Protein AF-A0A972E9Y2-F1 (afdb_monomer_lite)

Radius of gyration: 27.68 Å; chains: 1; bounding box: 106×44×56 Å

Sequence (208 aa):
MRKWLLPVLLALCCSPRLAAQIDTTGRYAGLDSLLTQFYGALLREDVSVKNAEFDALIESCRDSLTRQHVALSVFDHYRFSRVMGEEAVAMHVFDEWIASGKVETRSEFELFEAERFALENRSTLLGMPAPRLTLRTPCGGRRSLPSADRASVLFFYSPGCAKCRLETYALPTVLAQAEFPLDFYAVNVDKDRKEFRAFRKALKTTNP

Foldseek 3Di:
DDDDDDDDDPPPPPDPPPPPPPPVCVVCPVVVVVVVVVCVVCVPPDLVVLLVVLVVVLVPDPDQVVSQVSLVSQLVPQLPDPDAQSNVSNLSSCVPCDVVPVHDHPDPVSNVVSVVSNVVCVQVHPPHDHDWDWDADLVGHIDIDDDPPFAEAEAEAELPDPVRLVVVLCVVVVVVPDPDDYHYHYHYPDPDSVSVVVSCVVSVDDDD

pLDDT: mean 84.34, std 16.59, range [35.88, 98.12]

Structure (mmCIF, N/CA/C/O backbone):
data_AF-A0A972E9Y2-F1
#
_entry.id   AF-A0A972E9Y2-F1
#
loop_
_atom_site.group_PDB
_atom_site.id
_atom_site.type_symbol
_atom_site.label_atom_id
_atom_site.label_alt_id
_atom_site.label_comp_id
_atom_site.label_asym_id
_atom_site.label_entity_id
_atom_site.label_seq_id
_atom_site.pdbx_PDB_ins_code
_atom_site.Cartn_x
_atom_site.Cartn_y
_atom_site.Cartn_z
_atom_site.occupancy
_atom_site.B_iso_or_equiv
_atom_site.auth_seq_id
_atom_site.auth_comp_id
_atom_site.auth_asym_id
_atom_site.auth_atom_id
_atom_site.pdbx_PDB_model_num
ATOM 1 N N . MET A 1 1 ? 78.556 27.255 -12.407 1.00 36.59 1 MET A N 1
ATOM 2 C CA . MET A 1 1 ? 78.058 28.640 -12.252 1.00 36.59 1 MET A CA 1
ATOM 3 C C . MET A 1 1 ? 76.633 28.721 -12.798 1.00 36.59 1 MET A C 1
ATOM 5 O O . MET A 1 1 ? 76.383 28.140 -13.840 1.00 36.59 1 MET A O 1
ATOM 9 N N . ARG A 1 2 ? 75.739 29.363 -12.021 1.00 40.88 2 ARG A N 1
ATOM 10 C CA . ARG A 1 2 ? 74.441 30.029 -12.335 1.00 40.88 2 ARG A CA 1
ATOM 11 C C . ARG A 1 2 ? 74.096 30.164 -13.840 1.00 40.88 2 ARG A C 1
ATOM 13 O O . ARG A 1 2 ? 74.992 30.503 -14.591 1.00 40.88 2 ARG A O 1
ATOM 20 N N . LYS A 1 3 ? 72.852 30.111 -14.341 1.00 43.69 3 LYS A N 1
ATOM 21 C CA . LYS A 1 3 ? 71.480 30.130 -13.783 1.00 43.69 3 LYS A CA 1
ATOM 22 C C . LYS A 1 3 ? 70.488 30.082 -14.978 1.00 43.69 3 LYS A C 1
ATOM 24 O O . LYS A 1 3 ? 70.794 30.716 -15.977 1.00 43.69 3 LYS A O 1
ATOM 29 N N . TRP A 1 4 ? 69.280 29.536 -14.743 1.00 46.25 4 TRP A N 1
ATOM 30 C CA . TRP A 1 4 ? 67.964 30.014 -15.255 1.00 46.25 4 TRP A CA 1
ATOM 31 C C . TRP A 1 4 ? 67.646 29.677 -16.735 1.00 46.25 4 TRP A C 1
ATOM 33 O O . TRP A 1 4 ? 68.523 29.767 -17.572 1.00 46.25 4 TRP A O 1
ATOM 43 N N . LEU A 1 5 ? 66.439 29.296 -17.176 1.00 42.50 5 LEU A N 1
ATOM 44 C CA . LEU A 1 5 ? 65.078 29.319 -16.625 1.00 42.50 5 LEU A CA 1
ATOM 45 C C . LEU A 1 5 ? 64.122 28.592 -17.617 1.00 42.50 5 LEU A C 1
ATOM 47 O O . LEU A 1 5 ? 64.437 28.521 -18.799 1.00 42.50 5 LEU A O 1
ATOM 51 N N . LEU A 1 6 ? 62.926 28.231 -17.127 1.00 40.88 6 LEU A N 1
ATOM 52 C CA . LEU A 1 6 ? 61.626 28.041 -17.820 1.00 40.88 6 LEU A CA 1
ATOM 53 C C . LEU A 1 6 ? 61.094 26.608 -18.081 1.00 40.88 6 LEU A C 1
ATOM 55 O O . LEU A 1 6 ? 61.470 25.959 -19.054 1.00 40.88 6 LEU A O 1
ATOM 59 N N . PRO A 1 7 ? 60.117 26.169 -17.255 1.00 49.91 7 PRO A N 1
ATOM 60 C CA . PRO A 1 7 ? 59.253 25.013 -17.473 1.00 49.91 7 PRO A CA 1
ATOM 61 C C . PRO A 1 7 ? 57.886 25.458 -18.032 1.00 49.91 7 PRO A C 1
ATOM 63 O O . PRO A 1 7 ? 57.139 26.133 -17.334 1.00 49.91 7 PRO A O 1
ATOM 66 N N . VAL A 1 8 ? 57.514 25.072 -19.255 1.00 43.25 8 VAL A N 1
ATOM 67 C CA . VAL A 1 8 ? 56.123 25.177 -19.750 1.00 43.25 8 VAL A CA 1
ATOM 68 C C . VAL A 1 8 ? 55.891 24.070 -20.776 1.00 43.25 8 VAL A C 1
ATOM 70 O O . VAL A 1 8 ? 56.142 24.268 -21.956 1.00 43.25 8 VAL A O 1
ATOM 73 N N . LEU A 1 9 ? 55.464 22.883 -20.340 1.00 39.53 9 LEU A N 1
ATOM 74 C CA . LEU A 1 9 ? 54.915 21.849 -21.238 1.00 39.53 9 LEU A CA 1
ATOM 75 C C . LEU A 1 9 ? 54.163 20.759 -20.456 1.00 39.53 9 LEU A C 1
ATOM 77 O O . LEU A 1 9 ? 54.273 19.570 -20.732 1.00 39.53 9 LEU A O 1
ATOM 81 N N . LEU A 1 10 ? 53.386 21.171 -19.451 1.00 43.22 10 LEU A N 1
ATOM 82 C CA . LEU A 1 10 ? 52.523 20.272 -18.682 1.00 43.22 10 LEU A CA 1
ATOM 83 C C . LEU A 1 10 ? 51.100 20.835 -18.623 1.00 43.22 10 LEU A C 1
ATOM 85 O O . LEU A 1 10 ? 50.589 21.192 -17.570 1.00 43.22 10 LEU A O 1
ATOM 89 N N . ALA A 1 11 ? 50.483 20.989 -19.793 1.00 44.03 11 ALA A N 1
ATOM 90 C CA . ALA A 1 11 ? 49.095 21.423 -19.909 1.00 44.03 11 ALA A CA 1
ATOM 91 C C . ALA A 1 11 ? 48.464 20.917 -21.214 1.00 44.03 11 ALA A C 1
ATOM 93 O O . ALA A 1 11 ? 47.954 21.709 -21.994 1.00 44.03 11 ALA A O 1
ATOM 94 N N . LEU A 1 12 ? 48.527 19.610 -21.499 1.00 44.50 12 LEU A N 1
ATOM 95 C CA . LEU A 1 12 ? 47.771 19.048 -22.631 1.00 44.50 12 LEU A CA 1
ATOM 96 C C . LEU A 1 12 ? 47.365 17.574 -22.464 1.00 44.50 12 LEU A C 1
ATOM 98 O O . LEU A 1 12 ? 47.283 16.832 -23.432 1.00 44.50 12 LEU A O 1
ATOM 102 N N . CYS A 1 13 ? 47.049 17.165 -21.234 1.00 36.25 13 CYS A N 1
ATOM 103 C CA . CYS A 1 13 ? 46.277 15.946 -20.964 1.00 36.25 13 CYS A CA 1
ATOM 104 C C . CYS A 1 13 ? 45.121 16.274 -20.008 1.00 36.25 13 CYS A C 1
ATOM 106 O O . CYS A 1 13 ? 44.929 15.624 -18.983 1.00 36.25 13 CYS A O 1
ATOM 108 N N . CYS A 1 14 ? 44.365 17.333 -20.315 1.00 35.88 14 CYS A N 1
ATOM 109 C CA . CYS A 1 14 ? 43.064 17.544 -19.695 1.00 35.88 14 CYS A CA 1
ATOM 110 C C . CYS A 1 14 ? 42.086 16.594 -20.394 1.00 35.88 14 CYS A C 1
ATOM 112 O O . CYS A 1 14 ? 41.622 16.846 -21.503 1.00 35.88 14 CYS A O 1
ATOM 114 N N . SER A 1 15 ? 41.883 15.440 -19.769 1.00 43.47 15 SER A N 1
ATOM 115 C CA . SER A 1 15 ? 40.902 14.426 -20.142 1.00 43.47 15 SER A CA 1
ATOM 116 C C . SER A 1 15 ? 39.549 15.063 -20.492 1.00 43.47 15 SER A C 1
ATOM 118 O O . SER A 1 15 ? 38.999 15.770 -19.644 1.00 43.47 15 SER A O 1
ATOM 120 N N . PRO A 1 16 ? 38.923 14.769 -21.646 1.00 44.59 16 PRO A N 1
ATOM 121 C CA . PRO A 1 16 ? 37.509 15.042 -21.818 1.00 44.59 16 PRO A CA 1
ATOM 122 C C . PRO A 1 16 ? 36.748 13.924 -21.092 1.00 44.59 16 PRO A C 1
ATOM 124 O O . PRO A 1 16 ? 36.270 12.972 -21.694 1.00 44.59 16 PRO A O 1
ATOM 127 N N . ARG A 1 17 ? 36.685 13.993 -19.760 1.00 44.97 17 ARG A N 1
ATOM 128 C CA . ARG A 1 17 ? 35.727 13.220 -18.946 1.00 44.97 17 ARG A CA 1
ATOM 129 C C . ARG A 1 17 ? 34.689 14.148 -18.317 1.00 44.97 17 ARG A C 1
ATOM 131 O O . ARG A 1 17 ? 34.304 13.991 -17.168 1.00 44.97 17 ARG A O 1
ATOM 138 N N . LEU A 1 18 ? 34.244 15.128 -19.096 1.00 42.69 18 LEU A N 1
ATOM 139 C CA . LEU A 1 18 ? 33.136 16.022 -18.769 1.00 42.69 18 LEU A CA 1
ATOM 140 C C . LEU A 1 18 ? 32.209 16.122 -19.985 1.00 42.69 18 LEU A C 1
ATOM 142 O O . LEU A 1 18 ? 32.063 17.162 -20.611 1.00 42.69 18 LEU A O 1
ATOM 146 N N . A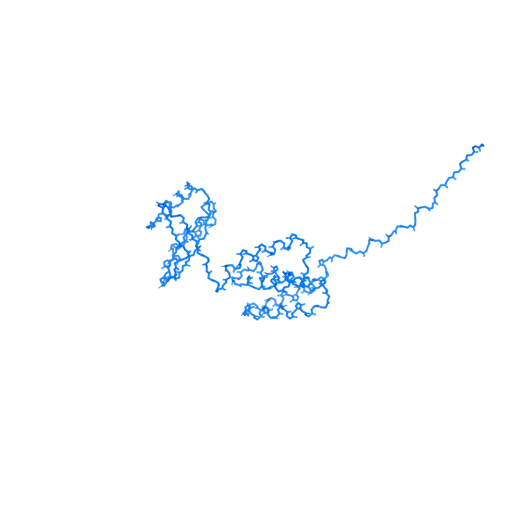LA A 1 19 ? 31.632 14.987 -20.369 1.00 46.97 19 ALA A N 1
ATOM 147 C CA . ALA A 1 19 ? 30.554 14.927 -21.350 1.00 46.97 19 ALA A CA 1
ATOM 148 C C . ALA A 1 19 ? 29.698 13.676 -21.104 1.00 46.97 19 ALA A C 1
ATOM 150 O O . ALA A 1 19 ? 29.660 12.780 -21.936 1.00 46.97 19 ALA A O 1
ATOM 151 N N . ALA A 1 20 ? 29.074 13.579 -19.925 1.00 45.56 20 ALA A N 1
ATOM 152 C CA . ALA A 1 20 ? 27.964 12.651 -19.670 1.00 45.56 20 ALA A CA 1
ATOM 153 C C . ALA A 1 20 ? 27.216 12.996 -18.365 1.00 45.56 20 ALA A C 1
ATOM 155 O O . ALA A 1 20 ? 26.952 12.133 -17.539 1.00 45.56 20 ALA A O 1
ATOM 156 N N . GLN A 1 21 ? 26.863 14.263 -18.159 1.00 44.25 21 GLN A N 1
ATOM 157 C CA . GLN A 1 21 ? 25.641 14.583 -17.416 1.00 44.25 21 GLN A CA 1
ATOM 158 C C . GLN A 1 21 ? 24.657 15.114 -18.451 1.00 44.25 21 GLN A C 1
ATOM 160 O O . GLN A 1 21 ? 24.417 16.310 -18.565 1.00 44.25 21 GLN A O 1
ATOM 165 N N . ILE A 1 22 ? 24.186 14.202 -19.304 1.00 47.50 22 ILE A N 1
ATOM 166 C CA . ILE A 1 22 ? 22.967 14.448 -20.067 1.00 47.50 22 ILE A CA 1
ATOM 167 C C . ILE A 1 22 ? 21.867 14.504 -19.016 1.00 47.50 22 ILE A C 1
ATOM 169 O O . ILE A 1 22 ? 21.714 13.552 -18.251 1.00 47.50 22 ILE A O 1
ATOM 173 N N . ASP A 1 23 ? 21.175 15.635 -18.966 1.00 45.31 23 ASP A N 1
ATOM 174 C CA . ASP A 1 23 ? 20.005 15.897 -18.136 1.00 45.31 23 ASP A CA 1
ATOM 175 C C . ASP A 1 23 ? 19.064 14.676 -18.186 1.00 45.31 23 ASP A C 1
ATOM 177 O O . ASP A 1 23 ? 18.412 14.400 -19.198 1.00 45.31 23 ASP A O 1
ATOM 181 N N . THR A 1 24 ? 19.075 13.851 -17.135 1.00 54.78 24 THR A N 1
ATOM 182 C CA . THR A 1 24 ? 18.358 12.563 -17.100 1.00 54.78 24 THR A CA 1
ATOM 183 C C . THR A 1 24 ? 16.845 12.756 -17.176 1.00 54.78 24 THR A C 1
ATOM 185 O O . THR A 1 24 ? 16.135 11.872 -17.650 1.00 54.78 24 THR A O 1
ATOM 188 N N . THR A 1 25 ? 16.375 13.940 -16.787 1.00 57.25 25 THR A N 1
ATOM 189 C CA . THR A 1 25 ? 14.994 14.429 -16.882 1.00 57.25 25 THR A CA 1
ATOM 190 C C . THR A 1 25 ? 14.492 14.520 -18.323 1.00 57.25 25 THR A C 1
ATOM 192 O O . THR A 1 25 ? 13.329 14.229 -18.585 1.00 57.25 25 THR A O 1
ATOM 195 N N . GLY A 1 26 ? 15.354 14.863 -19.285 1.00 67.50 26 GLY A N 1
ATOM 196 C CA . GLY A 1 26 ? 14.973 14.946 -20.698 1.00 67.50 26 GLY A CA 1
ATOM 197 C C . GLY A 1 26 ? 14.960 13.594 -21.412 1.00 67.50 26 GLY A C 1
ATOM 198 O O . GLY A 1 26 ? 14.234 13.421 -22.390 1.00 67.50 26 GLY A O 1
ATOM 199 N N . ARG A 1 27 ? 15.746 12.620 -20.928 1.00 81.62 27 ARG A N 1
ATOM 200 C CA . ARG A 1 27 ? 15.946 11.327 -21.605 1.00 81.62 27 ARG A CA 1
ATOM 201 C C . ARG A 1 27 ? 14.659 10.507 -21.706 1.00 81.62 27 ARG A C 1
ATOM 203 O O . ARG A 1 27 ? 14.447 9.859 -22.728 1.00 81.62 27 ARG A O 1
ATOM 210 N N . TYR A 1 28 ? 13.832 10.528 -20.664 1.00 88.50 28 TYR A N 1
ATOM 211 C CA . TYR A 1 28 ? 12.649 9.671 -20.565 1.00 88.50 28 TYR A CA 1
ATOM 212 C C . TYR A 1 28 ? 11.318 10.414 -20.710 1.00 88.50 28 TYR A C 1
ATOM 214 O O . TYR A 1 28 ? 10.285 9.764 -20.753 1.00 88.50 28 TYR A O 1
ATOM 222 N N . ALA A 1 29 ? 11.309 11.735 -20.921 1.00 88.69 29 ALA A N 1
ATOM 223 C CA . ALA A 1 29 ? 10.074 12.529 -20.956 1.00 88.69 29 ALA A CA 1
ATOM 224 C C . ALA A 1 29 ? 9.004 12.005 -21.942 1.00 88.69 29 ALA A C 1
ATOM 226 O O . ALA A 1 29 ? 7.812 11.987 -21.633 1.00 88.69 29 ALA A O 1
ATOM 227 N N . GLY A 1 30 ? 9.417 11.550 -23.132 1.00 90.00 30 GLY A N 1
ATOM 228 C CA . GLY A 1 30 ? 8.495 10.940 -24.099 1.00 90.00 30 GLY A CA 1
ATOM 229 C C . GLY A 1 30 ? 7.937 9.594 -23.624 1.00 90.00 30 GLY A C 1
ATOM 230 O O . GLY A 1 30 ? 6.754 9.317 -23.805 1.00 90.00 30 GLY A O 1
ATOM 231 N N . LEU A 1 31 ? 8.773 8.785 -22.971 1.00 91.75 31 LEU A N 1
ATOM 232 C CA . LEU A 1 31 ? 8.382 7.508 -22.380 1.00 91.75 31 LEU A CA 1
ATOM 233 C C . LEU A 1 31 ? 7.441 7.713 -21.186 1.00 91.75 31 LEU A C 1
ATOM 235 O O . LEU A 1 31 ? 6.408 7.059 -21.121 1.00 91.75 31 LEU A O 1
ATOM 239 N N . ASP A 1 32 ? 7.732 8.675 -20.311 1.00 93.56 32 ASP A N 1
ATOM 240 C CA . ASP A 1 32 ? 6.883 9.048 -19.174 1.00 93.56 32 ASP A CA 1
ATOM 241 C C . ASP A 1 32 ? 5.487 9.498 -19.625 1.00 93.56 32 ASP A C 1
ATOM 243 O O . ASP A 1 32 ? 4.470 9.154 -19.014 1.00 93.56 32 ASP A O 1
ATOM 247 N N . SER A 1 33 ? 5.414 10.230 -20.742 1.00 93.69 33 SER A N 1
ATOM 248 C CA . SER A 1 33 ? 4.138 10.620 -21.346 1.00 93.69 33 SER A CA 1
ATOM 249 C C . SER A 1 33 ? 3.337 9.408 -21.831 1.00 93.69 33 SER A C 1
ATOM 251 O O . SER A 1 33 ? 2.127 9.340 -21.601 1.00 93.69 33 SER A O 1
ATOM 253 N N . LEU A 1 34 ? 4.000 8.432 -22.460 1.00 93.62 34 LEU A N 1
ATOM 254 C CA . LEU A 1 34 ? 3.360 7.191 -22.902 1.00 93.62 34 LEU A CA 1
ATOM 255 C C . LEU A 1 34 ? 2.916 6.328 -21.716 1.00 93.62 34 LEU A C 1
ATOM 257 O O . LEU A 1 34 ? 1.788 5.841 -21.723 1.00 93.62 34 LEU A O 1
ATOM 261 N N . LEU A 1 35 ? 3.742 6.205 -20.673 1.00 95.44 35 LEU A N 1
ATOM 262 C CA . LEU A 1 35 ? 3.379 5.510 -19.435 1.00 95.44 35 LEU A CA 1
ATOM 263 C C . LEU A 1 35 ? 2.142 6.135 -18.792 1.00 95.44 35 LEU A C 1
ATOM 265 O O . LEU A 1 35 ? 1.225 5.422 -18.405 1.00 95.44 35 LEU A O 1
ATOM 269 N N . THR A 1 36 ? 2.060 7.466 -18.763 1.00 94.94 36 THR A N 1
ATOM 270 C CA . THR A 1 36 ? 0.887 8.175 -18.231 1.00 94.94 36 THR A CA 1
ATOM 271 C C . THR A 1 36 ? -0.394 7.825 -18.991 1.00 94.94 36 THR A C 1
ATOM 273 O O . THR A 1 36 ? -1.439 7.594 -18.381 1.00 94.94 36 THR A O 1
ATOM 276 N N . GLN A 1 37 ? -0.326 7.755 -20.323 1.00 94.75 37 GLN A N 1
ATOM 277 C CA . GLN A 1 37 ? -1.464 7.324 -21.141 1.00 94.75 37 GLN A CA 1
ATOM 278 C C . GLN A 1 37 ? -1.821 5.860 -20.871 1.00 94.75 37 GLN A C 1
ATOM 280 O O . GLN A 1 37 ? -3.001 5.525 -20.777 1.00 94.75 37 GLN A O 1
ATOM 285 N N . PHE A 1 38 ? -0.811 5.009 -20.694 1.00 95.38 38 PHE A N 1
ATOM 286 C CA . PHE A 1 38 ? -0.988 3.592 -20.408 1.00 95.38 38 PHE A CA 1
ATOM 287 C C . PHE A 1 38 ? -1.660 3.354 -19.047 1.00 95.38 38 PHE A C 1
ATOM 289 O O . PHE A 1 38 ? -2.640 2.615 -18.977 1.00 95.38 38 PHE A O 1
ATOM 296 N N . TYR A 1 39 ? -1.245 4.070 -17.993 1.00 94.88 39 TYR A N 1
ATOM 297 C CA . TYR A 1 39 ? -1.930 4.065 -16.693 1.00 94.88 39 TYR A CA 1
ATOM 298 C C . TYR A 1 39 ? -3.406 4.458 -16.828 1.00 94.88 39 TYR A C 1
ATOM 300 O O . TYR A 1 39 ? -4.284 3.816 -16.255 1.00 94.88 39 TYR A O 1
ATOM 308 N N . GLY A 1 40 ? -3.693 5.494 -17.623 1.00 93.38 40 GLY A N 1
ATOM 309 C CA . GLY A 1 40 ? -5.061 5.941 -17.882 1.00 93.38 40 GLY A CA 1
ATOM 310 C C . GLY A 1 40 ? -5.911 4.899 -18.615 1.00 93.38 40 GLY A C 1
ATOM 311 O O . GLY A 1 40 ? -7.081 4.724 -18.276 1.00 93.38 40 GLY A O 1
ATOM 312 N N . ALA A 1 41 ? -5.328 4.192 -19.587 1.00 94.88 41 ALA A N 1
ATOM 313 C CA . ALA A 1 41 ? -6.006 3.131 -20.328 1.00 94.88 41 ALA A CA 1
ATOM 314 C C . ALA A 1 41 ? -6.346 1.934 -19.428 1.00 94.88 41 ALA A C 1
ATOM 316 O O . ALA A 1 41 ? -7.456 1.413 -19.497 1.00 94.88 41 ALA A O 1
ATOM 317 N N . LEU A 1 42 ? -5.426 1.554 -18.540 1.00 95.06 42 LEU A N 1
ATOM 318 C CA . LEU A 1 42 ? -5.592 0.413 -17.642 1.00 95.06 42 LEU A CA 1
ATOM 319 C C . LEU A 1 42 ? -6.395 0.727 -16.375 1.00 95.06 42 LEU A C 1
ATOM 321 O O . LEU A 1 42 ? -6.639 -0.175 -15.583 1.00 95.06 42 LEU A O 1
ATOM 325 N N . LEU A 1 43 ? -6.834 1.970 -16.152 1.00 91.56 43 LEU A N 1
ATOM 326 C CA . LEU A 1 43 ? -7.441 2.393 -14.882 1.00 91.56 43 LEU A CA 1
ATOM 327 C C . LEU A 1 43 ? -8.584 1.472 -14.412 1.00 91.56 43 LEU A C 1
ATOM 329 O O . LEU A 1 43 ? -8.678 1.166 -13.224 1.00 91.56 43 LEU A O 1
ATOM 333 N N . ARG A 1 44 ? -9.437 1.022 -15.341 1.00 92.06 44 ARG A N 1
ATOM 334 C CA . ARG A 1 44 ? -10.616 0.181 -15.057 1.00 92.06 44 ARG A CA 1
ATOM 335 C C . ARG A 1 44 ? -10.351 -1.321 -15.108 1.00 92.06 44 ARG A C 1
ATOM 337 O O . ARG A 1 44 ? -11.266 -2.084 -14.818 1.00 92.06 44 ARG A O 1
ATOM 344 N N . GLU A 1 45 ? -9.150 -1.720 -15.495 1.00 95.12 45 GLU A N 1
ATOM 345 C CA . GLU A 1 45 ? -8.784 -3.125 -15.604 1.00 95.12 45 GLU A CA 1
ATOM 346 C C . GLU A 1 45 ? -8.467 -3.722 -14.231 1.00 95.12 45 GLU A C 1
ATOM 348 O O . GLU A 1 45 ? -8.057 -3.024 -13.291 1.00 95.12 45 GLU A O 1
ATOM 353 N N . ASP A 1 46 ? -8.633 -5.037 -14.134 1.00 93.94 46 ASP A N 1
ATOM 354 C CA . ASP A 1 46 ? -8.290 -5.796 -12.938 1.00 93.94 46 ASP A CA 1
ATOM 355 C C . ASP A 1 46 ? -6.774 -5.813 -12.696 1.00 93.94 46 ASP A C 1
ATOM 357 O O . ASP A 1 46 ? -5.958 -5.703 -13.614 1.00 93.94 46 ASP A O 1
ATOM 361 N N . VAL A 1 47 ? -6.380 -6.014 -11.434 1.00 94.38 47 VAL A N 1
ATOM 362 C CA . VAL A 1 47 ? -4.965 -6.080 -11.020 1.00 94.38 47 VAL A CA 1
ATOM 363 C C . VAL A 1 47 ? -4.192 -7.151 -11.796 1.00 94.38 47 VAL A C 1
ATOM 365 O O . VAL A 1 47 ? -3.048 -6.924 -12.171 1.00 94.38 47 VAL A O 1
ATOM 368 N N . SER A 1 48 ? -4.804 -8.301 -12.086 1.00 94.81 48 SER A N 1
ATOM 369 C CA . SER A 1 48 ? -4.155 -9.374 -12.853 1.00 94.81 48 SER A CA 1
ATOM 370 C C . SER A 1 48 ? -3.832 -8.960 -14.291 1.00 94.81 48 SER A C 1
ATOM 372 O O . SER A 1 48 ? -2.758 -9.290 -14.789 1.00 94.81 48 SER A O 1
ATOM 374 N N . VAL A 1 49 ? -4.736 -8.217 -14.938 1.00 97.19 49 VAL A N 1
ATOM 375 C CA . VAL A 1 49 ? -4.536 -7.679 -16.290 1.00 97.19 49 VAL A CA 1
ATOM 376 C C . VAL A 1 49 ? -3.443 -6.619 -16.260 1.00 97.19 49 VAL A C 1
ATOM 378 O O . VAL A 1 49 ? -2.502 -6.700 -17.042 1.00 97.19 49 VAL A O 1
ATOM 381 N N . LYS A 1 50 ? -3.502 -5.689 -15.296 1.00 96.88 50 LYS A N 1
ATOM 382 C CA . LYS A 1 50 ? -2.447 -4.687 -15.073 1.00 96.88 50 LYS A CA 1
ATOM 383 C C . LYS A 1 50 ? -1.076 -5.352 -14.938 1.00 96.88 50 LYS A C 1
ATOM 385 O O . LYS A 1 50 ? -0.155 -4.975 -15.653 1.00 96.88 50 LYS A O 1
ATOM 390 N N . ASN A 1 51 ? -0.953 -6.364 -14.079 1.00 97.56 51 ASN A N 1
ATOM 391 C CA . ASN A 1 51 ? 0.304 -7.084 -13.869 1.00 97.56 51 ASN A CA 1
ATOM 392 C C . ASN A 1 51 ? 0.832 -7.699 -15.172 1.00 97.56 51 ASN A C 1
ATOM 394 O O . ASN A 1 51 ? 1.985 -7.466 -15.519 1.00 97.56 51 ASN A O 1
ATOM 398 N N . ALA A 1 52 ? -0.011 -8.408 -15.930 1.00 97.94 52 ALA A N 1
ATOM 399 C CA . ALA A 1 52 ? 0.397 -9.027 -17.193 1.00 97.94 52 ALA A CA 1
ATOM 400 C C . ALA A 1 52 ? 0.852 -7.997 -18.245 1.00 97.94 52 ALA A C 1
ATOM 402 O O . ALA A 1 52 ? 1.858 -8.205 -18.924 1.00 97.94 52 ALA A O 1
ATOM 403 N N . GLU A 1 53 ? 0.139 -6.876 -18.359 1.00 98.00 53 GLU A N 1
ATOM 404 C CA . GLU A 1 53 ? 0.469 -5.794 -19.291 1.00 98.00 53 GLU A CA 1
ATOM 405 C C . GLU A 1 53 ? 1.778 -5.085 -18.911 1.00 98.00 53 GLU A C 1
ATOM 407 O O . GLU A 1 53 ? 2.621 -4.825 -19.774 1.00 98.00 53 GLU A O 1
ATOM 412 N N . PHE A 1 54 ? 2.004 -4.812 -17.619 1.00 97.81 54 PHE A N 1
ATOM 413 C CA . PHE A 1 54 ? 3.269 -4.229 -17.163 1.00 97.81 54 PHE A CA 1
ATOM 414 C C . PHE A 1 54 ? 4.434 -5.205 -17.269 1.00 97.81 54 PHE A C 1
ATOM 416 O O . PHE A 1 54 ? 5.521 -4.783 -17.659 1.00 97.81 54 PHE A O 1
ATOM 423 N N . ASP A 1 55 ? 4.223 -6.492 -17.005 1.00 98.12 55 ASP A N 1
ATOM 424 C CA . ASP A 1 55 ? 5.257 -7.505 -17.203 1.00 98.12 55 ASP A CA 1
ATOM 425 C C . ASP A 1 55 ? 5.669 -7.572 -18.676 1.00 98.12 55 ASP A C 1
ATOM 427 O O . ASP A 1 55 ? 6.859 -7.515 -18.991 1.00 98.12 55 ASP A O 1
ATOM 431 N N . ALA A 1 56 ? 4.697 -7.602 -19.594 1.00 97.19 56 ALA A N 1
ATOM 432 C CA . ALA A 1 56 ? 4.961 -7.573 -21.029 1.00 97.19 56 ALA A CA 1
ATOM 433 C C . ALA A 1 56 ? 5.705 -6.293 -21.451 1.00 97.19 56 ALA A C 1
ATOM 435 O O . ALA A 1 56 ? 6.651 -6.352 -22.244 1.00 97.19 56 ALA A O 1
ATOM 436 N N . LEU A 1 57 ? 5.322 -5.138 -20.898 1.00 96.25 57 LEU A N 1
ATOM 437 C CA . LEU A 1 57 ? 5.977 -3.861 -21.170 1.00 96.25 57 LEU A CA 1
ATOM 438 C C . LEU A 1 57 ? 7.433 -3.845 -20.676 1.00 96.25 57 LEU A C 1
ATOM 440 O O . LEU A 1 57 ? 8.333 -3.474 -21.437 1.00 96.25 57 LEU A O 1
ATOM 444 N N . ILE A 1 58 ? 7.682 -4.260 -19.433 1.00 96.50 58 ILE A N 1
ATOM 445 C CA . ILE A 1 58 ? 9.022 -4.280 -18.831 1.00 96.50 58 ILE A CA 1
ATOM 446 C C . ILE A 1 58 ? 9.913 -5.299 -19.560 1.00 96.50 58 ILE A C 1
ATOM 448 O O . ILE A 1 58 ? 11.057 -4.983 -19.900 1.00 96.50 58 ILE A O 1
ATOM 452 N N . GLU A 1 59 ? 9.385 -6.479 -19.896 1.00 96.44 59 GLU A N 1
ATOM 453 C CA . GLU A 1 59 ? 10.105 -7.510 -20.656 1.00 96.44 59 GLU A CA 1
ATOM 454 C C . GLU A 1 59 ? 10.472 -7.021 -22.069 1.00 96.44 59 GLU A C 1
ATOM 456 O O . GLU A 1 59 ? 11.576 -7.271 -22.558 1.00 96.44 59 GLU A O 1
ATOM 461 N N . SER A 1 60 ? 9.593 -6.244 -22.716 1.00 95.31 60 SER A N 1
ATOM 462 C CA . SER A 1 60 ? 9.850 -5.695 -24.057 1.00 95.31 60 SER A CA 1
ATOM 463 C C . SER A 1 60 ? 11.012 -4.688 -24.106 1.00 95.31 60 SER A C 1
ATOM 465 O O . SER A 1 60 ? 11.580 -4.431 -25.178 1.00 95.31 60 SER A O 1
ATOM 467 N N . CYS A 1 61 ? 11.409 -4.128 -22.957 1.00 94.38 61 CYS A N 1
ATOM 468 C CA . CYS A 1 61 ? 12.514 -3.182 -22.864 1.00 94.38 61 CYS A CA 1
ATOM 469 C C . CYS A 1 61 ? 13.856 -3.894 -23.093 1.00 94.38 61 CYS A C 1
ATOM 471 O O . CYS A 1 61 ? 14.306 -4.694 -22.271 1.00 94.38 61 CYS A O 1
ATOM 473 N N . ARG A 1 62 ? 14.531 -3.572 -24.205 1.00 90.44 62 ARG A N 1
ATOM 474 C CA . ARG A 1 62 ? 15.836 -4.163 -24.569 1.00 90.44 62 ARG A CA 1
ATOM 475 C C . ARG A 1 62 ? 17.008 -3.596 -23.770 1.00 90.44 62 ARG A C 1
ATOM 477 O O . ARG A 1 62 ? 17.966 -4.309 -23.497 1.00 90.44 62 ARG A O 1
ATOM 484 N N . ASP A 1 63 ? 16.948 -2.306 -23.456 1.00 92.56 63 ASP A N 1
ATOM 485 C CA . ASP A 1 63 ? 17.993 -1.589 -22.728 1.00 92.56 63 ASP A CA 1
ATOM 486 C C . ASP A 1 63 ? 17.761 -1.690 -21.216 1.00 92.56 63 ASP A C 1
ATOM 488 O O . ASP A 1 63 ? 16.659 -1.414 -20.740 1.00 92.56 63 ASP A O 1
ATOM 492 N N . SER A 1 64 ? 18.808 -2.050 -20.467 1.00 91.50 64 SER A N 1
ATOM 493 C CA . SER A 1 64 ? 18.723 -2.264 -19.015 1.00 91.50 64 SER A CA 1
ATOM 494 C C . SER A 1 64 ? 18.306 -0.993 -18.268 1.00 91.50 64 SER A C 1
ATOM 496 O O . SER A 1 64 ? 17.446 -1.046 -17.393 1.00 91.50 64 SER A O 1
ATOM 498 N N . LEU A 1 65 ? 18.830 0.175 -18.664 1.00 93.00 65 LEU A N 1
ATOM 499 C CA . LEU A 1 65 ? 18.482 1.448 -18.021 1.00 93.00 65 LEU A CA 1
ATOM 500 C C . LEU A 1 65 ? 17.034 1.857 -18.300 1.00 93.00 65 LEU A C 1
ATOM 502 O O . LEU A 1 65 ? 16.363 2.393 -17.422 1.00 93.00 65 LEU A O 1
ATOM 506 N N . THR A 1 66 ? 16.542 1.587 -19.509 1.00 93.69 66 THR A N 1
ATOM 507 C CA . THR A 1 66 ? 15.140 1.826 -19.870 1.00 93.69 66 THR A CA 1
ATOM 508 C C . THR A 1 66 ? 14.215 0.880 -19.107 1.00 93.69 66 THR A C 1
ATOM 510 O O . THR A 1 66 ? 13.222 1.334 -18.548 1.00 93.69 66 THR A O 1
ATOM 513 N N . ARG A 1 67 ? 14.568 -0.409 -19.003 1.00 95.94 67 ARG A N 1
ATOM 514 C CA . ARG A 1 67 ? 13.820 -1.389 -18.203 1.00 95.94 67 ARG A CA 1
ATOM 515 C C . ARG A 1 67 ? 13.766 -0.989 -16.730 1.00 95.94 67 ARG A C 1
ATOM 517 O O . ARG A 1 67 ? 12.686 -0.973 -16.150 1.00 95.94 67 ARG A O 1
ATOM 524 N N . GLN A 1 68 ? 14.914 -0.619 -16.159 1.00 95.69 68 GLN A N 1
ATOM 525 C CA . GLN A 1 68 ? 15.013 -0.096 -14.797 1.00 95.69 68 GLN A CA 1
ATOM 526 C C . GLN A 1 68 ? 14.107 1.119 -14.616 1.00 95.69 68 GLN A C 1
ATOM 528 O O . GLN A 1 68 ? 13.332 1.178 -13.668 1.00 95.69 68 GLN A O 1
ATOM 533 N N . HIS A 1 69 ? 14.181 2.085 -15.530 1.00 95.38 69 HIS A N 1
ATOM 534 C CA . HIS A 1 69 ? 13.360 3.281 -15.450 1.00 95.38 69 HIS A CA 1
ATOM 535 C C . HIS A 1 69 ? 11.860 2.951 -15.495 1.00 95.38 69 HIS A C 1
ATOM 537 O O . HIS A 1 69 ? 11.136 3.411 -14.622 1.00 95.38 69 HIS A O 1
ATOM 543 N N . VAL A 1 70 ? 11.404 2.118 -16.440 1.00 96.62 70 VAL A N 1
ATOM 544 C CA . VAL A 1 70 ? 9.988 1.726 -16.553 1.00 96.62 70 VAL A CA 1
ATOM 545 C C . VAL A 1 70 ? 9.514 0.989 -15.304 1.00 96.62 70 VAL A C 1
ATOM 547 O O . VAL A 1 70 ? 8.508 1.384 -14.725 1.00 96.62 70 VAL A O 1
ATOM 550 N N . ALA A 1 71 ? 10.236 -0.041 -14.856 1.00 97.19 71 ALA A N 1
ATOM 551 C CA . ALA A 1 71 ? 9.833 -0.836 -13.698 1.00 97.19 71 ALA A CA 1
ATOM 552 C C . ALA A 1 71 ? 9.721 0.018 -12.424 1.00 97.19 71 ALA A C 1
ATOM 554 O O . ALA A 1 71 ? 8.722 -0.067 -11.712 1.00 97.19 71 ALA A O 1
ATOM 555 N N . LEU A 1 72 ? 10.699 0.896 -12.172 1.00 96.06 72 LEU A N 1
ATOM 556 C CA . LEU A 1 72 ? 10.664 1.801 -11.020 1.00 96.06 72 LEU A CA 1
ATOM 557 C C . LEU A 1 72 ? 9.552 2.853 -11.150 1.00 96.06 72 LEU A C 1
ATOM 559 O O . LEU A 1 72 ? 8.855 3.120 -10.177 1.00 96.06 72 LEU A O 1
ATOM 563 N N . SER A 1 73 ? 9.316 3.396 -12.349 1.00 96.12 73 SER A N 1
ATOM 564 C CA . SER A 1 73 ? 8.220 4.344 -12.589 1.00 96.12 73 SER A CA 1
ATOM 565 C C . SER A 1 73 ? 6.838 3.712 -12.372 1.00 96.12 73 SER A C 1
ATOM 567 O O . SER A 1 73 ? 5.950 4.366 -11.825 1.00 96.12 73 SER A O 1
ATOM 569 N N . VAL A 1 74 ? 6.645 2.447 -12.766 1.00 97.12 74 VAL A N 1
ATOM 570 C CA . VAL A 1 74 ? 5.400 1.697 -12.515 1.00 97.12 74 VAL A CA 1
ATOM 571 C C . VAL A 1 74 ? 5.239 1.417 -11.021 1.00 97.12 74 VAL A C 1
ATOM 573 O O . VAL A 1 74 ? 4.167 1.661 -10.464 1.00 97.12 74 VAL A O 1
ATOM 576 N N . PHE A 1 75 ? 6.305 0.957 -10.358 1.00 97.00 75 PHE A N 1
ATOM 577 C CA . PHE A 1 75 ? 6.313 0.728 -8.914 1.00 97.00 75 PHE A CA 1
ATOM 578 C C . PHE A 1 75 ? 5.908 1.990 -8.139 1.00 97.00 75 PHE A C 1
ATOM 580 O O . PHE A 1 75 ? 4.975 1.945 -7.336 1.00 97.00 75 PHE A O 1
ATOM 587 N N . ASP A 1 76 ? 6.550 3.126 -8.423 1.00 95.56 76 ASP A N 1
ATOM 588 C CA . ASP A 1 76 ? 6.273 4.398 -7.751 1.00 95.56 76 ASP A CA 1
ATOM 589 C C . ASP A 1 76 ? 4.853 4.901 -8.027 1.00 95.56 76 ASP A C 1
ATOM 591 O O . ASP A 1 76 ? 4.173 5.367 -7.109 1.00 95.56 76 ASP A O 1
ATOM 595 N N . HIS A 1 77 ? 4.370 4.775 -9.268 1.00 95.69 77 HIS A N 1
ATOM 596 C CA . HIS A 1 77 ? 3.013 5.182 -9.625 1.00 95.69 77 HIS A CA 1
ATOM 597 C C . HIS A 1 77 ? 1.966 4.484 -8.749 1.00 95.69 77 HIS A C 1
ATOM 599 O O . HIS A 1 77 ? 1.126 5.145 -8.133 1.00 95.69 77 HIS A O 1
ATOM 605 N N . TYR A 1 78 ? 2.045 3.155 -8.650 1.00 95.81 78 TYR A N 1
ATOM 606 C CA . TYR A 1 78 ? 1.068 2.365 -7.906 1.00 95.81 78 TYR A CA 1
ATOM 607 C C . TYR A 1 78 ? 1.281 2.402 -6.394 1.00 95.81 78 TYR A C 1
ATOM 609 O O . TYR A 1 78 ? 0.307 2.371 -5.642 1.00 95.81 78 TYR A O 1
ATOM 617 N N . ARG A 1 79 ? 2.524 2.576 -5.930 1.00 93.81 79 ARG A N 1
ATOM 618 C CA . ARG A 1 79 ? 2.834 2.820 -4.514 1.00 93.81 79 ARG A CA 1
ATOM 619 C C . ARG A 1 79 ? 2.134 4.069 -3.975 1.00 93.81 79 ARG A C 1
ATOM 621 O O . ARG A 1 79 ? 1.759 4.103 -2.803 1.00 93.81 79 ARG A O 1
ATOM 628 N N . PHE A 1 80 ? 1.971 5.093 -4.810 1.00 92.50 80 PHE A N 1
ATOM 629 C CA . PHE A 1 80 ? 1.302 6.345 -4.453 1.00 92.50 80 PHE A CA 1
ATOM 630 C C . PHE A 1 80 ? -0.105 6.479 -5.054 1.00 92.50 80 PHE A C 1
ATOM 632 O O . PHE A 1 80 ? -0.657 7.587 -5.071 1.00 92.50 80 PHE A O 1
ATOM 639 N N . SER A 1 81 ? -0.703 5.377 -5.528 1.00 91.44 81 SER A N 1
ATOM 640 C CA . SER A 1 81 ? -2.064 5.417 -6.062 1.00 91.44 81 SER A CA 1
ATOM 641 C C . SER A 1 81 ? -3.062 5.855 -4.989 1.00 91.44 81 SER A C 1
ATOM 643 O O . SER A 1 81 ? -2.940 5.561 -3.799 1.00 91.44 81 SER A O 1
ATOM 645 N N . ARG A 1 82 ? -4.080 6.600 -5.426 1.00 88.31 82 ARG A N 1
ATOM 646 C CA . ARG A 1 82 ? -5.214 7.004 -4.581 1.00 88.31 82 ARG A CA 1
ATOM 647 C C . ARG A 1 82 ? -6.342 5.977 -4.589 1.00 88.31 82 ARG A C 1
ATOM 649 O O . ARG A 1 82 ? -7.315 6.154 -3.856 1.00 88.31 82 ARG A O 1
ATOM 656 N N . VAL A 1 83 ? -6.246 4.960 -5.439 1.00 89.12 83 VAL A N 1
ATOM 657 C CA . VAL A 1 83 ? -7.244 3.902 -5.570 1.00 89.12 83 VAL A CA 1
ATOM 658 C C . VAL A 1 83 ? -6.811 2.726 -4.702 1.00 89.12 83 VAL A C 1
ATOM 660 O O . VAL A 1 83 ? -5.714 2.200 -4.853 1.00 89.12 83 VAL A O 1
ATOM 663 N N . MET A 1 84 ? -7.681 2.325 -3.776 1.00 86.62 84 MET A N 1
ATOM 664 C CA . MET A 1 84 ? -7.430 1.192 -2.885 1.00 86.62 84 MET A CA 1
ATOM 665 C C . MET A 1 84 ? -7.371 -0.120 -3.674 1.00 86.62 84 MET A C 1
ATOM 667 O O . MET A 1 84 ? -8.238 -0.376 -4.509 1.00 86.62 84 MET A O 1
ATOM 671 N N . GLY A 1 85 ? -6.388 -0.962 -3.363 1.00 90.00 85 GLY A N 1
ATOM 672 C CA . GLY A 1 85 ? -6.146 -2.250 -4.006 1.00 90.00 85 GLY A CA 1
ATOM 673 C C . GLY A 1 85 ? -5.112 -2.194 -5.126 1.00 90.00 85 GLY A C 1
ATOM 674 O O . GLY A 1 85 ? -4.559 -3.232 -5.489 1.00 90.00 85 GLY A O 1
ATOM 675 N N . GLU A 1 86 ? -4.807 -1.013 -5.665 1.00 92.56 86 GLU A N 1
ATOM 676 C CA . GLU A 1 86 ? -3.808 -0.884 -6.726 1.00 92.56 86 GLU A CA 1
ATOM 677 C C . GLU A 1 86 ? -2.368 -1.018 -6.220 1.00 92.56 86 GLU A C 1
ATOM 679 O O . GLU A 1 86 ? -1.470 -1.322 -7.004 1.00 92.56 86 GLU A O 1
ATOM 684 N N . GLU A 1 87 ? -2.141 -0.902 -4.908 1.00 94.12 87 GLU A N 1
ATOM 685 C CA . GLU A 1 87 ? -0.859 -1.223 -4.279 1.00 94.12 87 GLU A CA 1
ATOM 686 C C . GLU A 1 87 ? -0.407 -2.669 -4.562 1.00 94.12 87 GLU A C 1
ATOM 688 O O . GLU A 1 87 ? 0.790 -2.963 -4.528 1.00 94.12 87 GLU A O 1
ATOM 693 N N . ALA A 1 88 ? -1.342 -3.564 -4.908 1.00 95.25 88 ALA A N 1
ATOM 694 C CA . ALA A 1 88 ? -1.040 -4.925 -5.337 1.00 95.25 88 ALA A CA 1
ATOM 695 C C . ALA A 1 88 ? -0.195 -4.966 -6.623 1.00 95.25 88 ALA A C 1
ATOM 697 O O . ALA A 1 88 ? 0.641 -5.858 -6.763 1.00 95.25 88 ALA A O 1
ATOM 698 N N . VAL A 1 89 ? -0.356 -3.993 -7.530 1.00 96.44 89 VAL A N 1
ATOM 699 C CA . VAL A 1 89 ? 0.472 -3.884 -8.745 1.00 96.44 89 VAL A CA 1
ATOM 700 C C . VAL A 1 89 ? 1.901 -3.493 -8.375 1.00 96.44 89 VAL A C 1
ATOM 702 O O . VAL A 1 89 ? 2.853 -4.118 -8.834 1.00 96.44 89 VAL A O 1
ATOM 705 N N . ALA A 1 90 ? 2.072 -2.515 -7.479 1.00 96.44 90 ALA A N 1
ATOM 706 C CA . ALA A 1 90 ? 3.396 -2.150 -6.970 1.00 96.44 90 ALA A CA 1
ATOM 707 C C . ALA A 1 90 ? 4.073 -3.336 -6.265 1.00 96.44 90 ALA A C 1
ATOM 709 O O . ALA A 1 90 ? 5.259 -3.584 -6.468 1.00 96.44 90 ALA A O 1
ATOM 710 N N . MET A 1 91 ? 3.321 -4.105 -5.474 1.00 95.69 91 MET A N 1
ATOM 711 C CA . MET A 1 91 ? 3.848 -5.316 -4.848 1.00 95.69 91 MET A CA 1
ATOM 712 C C . MET A 1 91 ? 4.280 -6.378 -5.862 1.00 95.69 91 MET A C 1
ATOM 714 O O . MET A 1 91 ? 5.342 -6.969 -5.687 1.00 95.69 91 MET A O 1
ATOM 718 N N . HIS A 1 92 ? 3.488 -6.605 -6.912 1.00 96.81 92 HIS A N 1
ATOM 719 C CA . HIS A 1 92 ? 3.845 -7.533 -7.986 1.00 96.81 92 HIS A CA 1
ATOM 720 C C . HIS A 1 92 ? 5.144 -7.113 -8.672 1.00 96.81 92 HIS A C 1
ATOM 722 O O . HIS A 1 92 ? 6.058 -7.920 -8.801 1.00 96.81 92 HIS A O 1
ATOM 728 N N . VAL A 1 93 ? 5.271 -5.829 -9.026 1.00 97.50 93 VAL A N 1
ATOM 729 C CA . VAL A 1 93 ? 6.495 -5.302 -9.643 1.00 97.50 93 VAL A CA 1
ATOM 730 C C . VAL A 1 93 ? 7.701 -5.463 -8.718 1.00 97.50 93 VAL A C 1
ATOM 732 O O . VAL A 1 93 ? 8.779 -5.853 -9.169 1.00 97.50 93 VAL A O 1
ATOM 735 N N . PHE A 1 94 ? 7.528 -5.206 -7.420 1.00 97.25 94 PHE A N 1
ATOM 736 C CA . PHE A 1 94 ? 8.591 -5.427 -6.448 1.00 97.25 94 PHE A CA 1
ATOM 737 C C . PHE A 1 94 ? 9.029 -6.894 -6.402 1.00 97.25 94 PHE A C 1
ATOM 739 O O . PHE A 1 94 ? 10.217 -7.161 -6.555 1.00 97.25 94 PHE A O 1
ATOM 746 N N . ASP A 1 95 ? 8.098 -7.834 -6.230 1.00 96.75 95 ASP A N 1
ATOM 747 C CA . ASP A 1 95 ? 8.418 -9.259 -6.088 1.00 96.75 95 ASP A CA 1
ATOM 748 C C . ASP A 1 95 ? 9.030 -9.842 -7.372 1.00 96.75 95 ASP A C 1
ATOM 750 O O . ASP A 1 95 ? 10.056 -10.526 -7.322 1.00 96.75 95 ASP A O 1
ATOM 754 N N . GLU A 1 96 ? 8.436 -9.537 -8.526 1.00 97.88 96 GLU A N 1
ATOM 755 C CA . GLU A 1 96 ? 8.798 -10.158 -9.799 1.00 97.88 96 GLU A CA 1
ATOM 756 C C . GLU A 1 96 ? 10.039 -9.534 -10.440 1.00 97.88 96 GLU A C 1
ATOM 758 O O . GLU A 1 96 ? 10.820 -10.251 -11.072 1.00 97.88 96 GLU A O 1
ATOM 763 N N . TRP A 1 97 ? 10.263 -8.226 -10.273 1.00 97.56 97 TRP A N 1
ATOM 764 C CA . TRP A 1 97 ? 11.325 -7.508 -10.987 1.00 97.56 97 TRP A CA 1
ATOM 765 C C . TRP A 1 97 ? 12.455 -7.017 -10.089 1.00 97.56 97 TRP A C 1
ATOM 767 O O . TRP A 1 97 ? 13.618 -7.132 -10.472 1.00 97.56 97 TRP A O 1
ATOM 777 N N . ILE A 1 98 ? 12.137 -6.478 -8.911 1.00 96.50 98 ILE A N 1
ATOM 778 C CA . ILE A 1 98 ? 13.133 -5.844 -8.035 1.00 96.50 98 ILE A CA 1
ATOM 779 C C . ILE A 1 98 ? 13.770 -6.890 -7.113 1.00 96.50 98 ILE A C 1
ATOM 781 O O . ILE A 1 98 ? 14.980 -7.103 -7.150 1.00 96.50 98 ILE A O 1
ATOM 785 N N . ALA A 1 99 ? 12.961 -7.595 -6.319 1.00 95.94 99 ALA A N 1
ATOM 786 C CA . ALA A 1 99 ? 13.419 -8.589 -5.350 1.00 95.94 99 ALA A CA 1
ATOM 787 C C . ALA A 1 99 ? 14.055 -9.820 -6.018 1.00 95.94 99 ALA A C 1
ATOM 789 O O . ALA A 1 99 ? 14.972 -10.425 -5.463 1.00 95.94 99 ALA A O 1
ATOM 790 N N . SER A 1 100 ? 13.602 -10.171 -7.225 1.00 95.62 100 SER A N 1
ATOM 791 C CA . SER A 1 100 ? 14.187 -11.239 -8.045 1.00 95.62 100 SER A CA 1
ATOM 792 C C . SER A 1 100 ? 15.548 -10.874 -8.657 1.00 95.62 100 SER A C 1
ATOM 794 O O . SER A 1 100 ? 16.240 -11.751 -9.175 1.00 95.62 100 SER A O 1
ATOM 796 N N . GLY A 1 101 ? 15.934 -9.592 -8.628 1.00 94.06 101 GLY A N 1
ATOM 797 C CA . GLY A 1 101 ? 17.166 -9.084 -9.230 1.00 94.06 101 GLY A CA 1
ATOM 798 C C . GLY A 1 101 ? 17.113 -8.898 -10.751 1.00 94.06 101 GLY A C 1
ATOM 799 O O . GLY A 1 101 ? 18.152 -8.656 -11.362 1.00 94.06 101 GLY A O 1
ATOM 800 N N . LYS A 1 102 ? 15.936 -8.992 -11.392 1.00 95.38 102 LYS A N 1
ATOM 801 C CA . LYS A 1 102 ? 15.784 -8.709 -12.837 1.00 95.38 102 LYS A CA 1
ATOM 802 C C . LYS A 1 102 ? 15.976 -7.227 -13.175 1.00 95.38 102 LYS A C 1
ATOM 804 O O . LYS A 1 102 ? 16.318 -6.894 -14.312 1.00 95.38 102 LYS A O 1
ATOM 809 N N . VAL A 1 103 ? 15.731 -6.352 -12.203 1.00 96.31 103 VAL A N 1
ATOM 810 C CA . VAL A 1 103 ? 15.922 -4.905 -12.268 1.00 96.31 103 VAL A CA 1
ATOM 811 C C . VAL A 1 103 ? 16.686 -4.452 -11.028 1.00 96.31 103 VAL A C 1
ATOM 813 O O . VAL A 1 103 ? 16.239 -4.655 -9.903 1.00 96.31 103 VAL A O 1
ATOM 816 N N . GLU A 1 104 ? 17.823 -3.791 -11.236 1.00 93.38 104 GLU A N 1
ATOM 817 C CA . GLU A 1 104 ? 18.542 -3.105 -10.160 1.00 93.38 104 GLU A CA 1
ATOM 818 C C . GLU A 1 104 ? 17.825 -1.796 -9.802 1.00 93.38 104 GLU A C 1
ATOM 820 O O . GLU A 1 104 ? 17.301 -1.115 -10.683 1.00 93.38 104 GLU A O 1
ATOM 825 N N . THR A 1 105 ? 17.814 -1.400 -8.530 1.00 92.12 105 THR A N 1
ATOM 826 C CA . THR A 1 105 ? 17.358 -0.060 -8.121 1.00 92.12 105 THR A CA 1
ATOM 827 C C . THR A 1 105 ? 18.441 0.989 -8.391 1.00 92.12 105 THR A C 1
ATOM 829 O O . THR A 1 105 ? 19.592 0.660 -8.681 1.00 92.12 105 THR A O 1
ATOM 832 N N . ARG A 1 106 ? 18.111 2.283 -8.293 1.00 90.38 106 ARG A N 1
ATOM 833 C CA . ARG A 1 106 ? 19.101 3.361 -8.486 1.00 90.38 106 ARG A CA 1
ATOM 834 C C . ARG A 1 106 ? 20.012 3.519 -7.272 1.00 90.38 106 ARG A C 1
ATOM 836 O O . ARG A 1 106 ? 21.092 4.095 -7.379 1.00 90.38 106 ARG A O 1
ATOM 843 N N . SER A 1 107 ? 19.559 3.057 -6.107 1.00 93.69 107 SER A N 1
ATOM 844 C CA . SER A 1 107 ? 20.316 3.081 -4.857 1.00 93.69 107 SER A CA 1
ATOM 845 C C . SER A 1 107 ? 19.845 2.000 -3.884 1.00 93.69 107 SER A C 1
ATOM 847 O O . SER A 1 107 ? 18.706 1.531 -3.954 1.00 93.69 107 SER A O 1
ATOM 849 N N . GLU A 1 108 ? 20.699 1.663 -2.918 1.00 93.31 108 GLU A N 1
ATOM 850 C CA . GLU A 1 108 ? 20.338 0.782 -1.799 1.00 93.31 108 GLU A CA 1
ATOM 851 C C . GLU A 1 108 ? 19.200 1.361 -0.945 1.00 93.31 108 GLU A C 1
ATOM 853 O O . GLU A 1 108 ? 18.378 0.617 -0.417 1.00 93.31 108 GLU A O 1
ATOM 858 N N . PHE A 1 109 ? 19.111 2.691 -0.838 1.00 93.81 109 PHE A N 1
ATOM 859 C CA . PHE A 1 109 ? 18.035 3.351 -0.099 1.00 93.81 109 PHE A CA 1
ATOM 860 C C . PHE A 1 109 ? 16.667 3.123 -0.757 1.00 93.81 109 PHE A C 1
ATOM 862 O O . PHE A 1 109 ? 15.703 2.798 -0.073 1.00 93.81 109 PHE A O 1
ATOM 869 N N . GLU A 1 110 ? 16.591 3.229 -2.084 1.00 92.56 110 GLU A N 1
ATOM 870 C CA . GLU A 1 110 ? 15.363 2.965 -2.845 1.00 92.56 110 GLU A CA 1
ATOM 871 C C . GLU A 1 110 ? 14.925 1.498 -2.716 1.00 92.56 110 GLU A C 1
ATOM 873 O O . GLU A 1 110 ? 13.741 1.223 -2.525 1.00 92.56 110 GLU A O 1
ATOM 878 N N . LEU A 1 111 ? 15.883 0.560 -2.724 1.00 95.12 111 LEU A N 1
ATOM 879 C CA . LEU A 1 111 ? 15.605 -0.857 -2.471 1.00 95.12 111 LEU A CA 1
ATOM 880 C C . LEU A 1 111 ? 15.028 -1.072 -1.069 1.00 95.12 111 LEU A C 1
ATOM 882 O O . LEU A 1 111 ? 14.002 -1.732 -0.923 1.00 95.12 111 LEU A O 1
ATOM 886 N N . PHE A 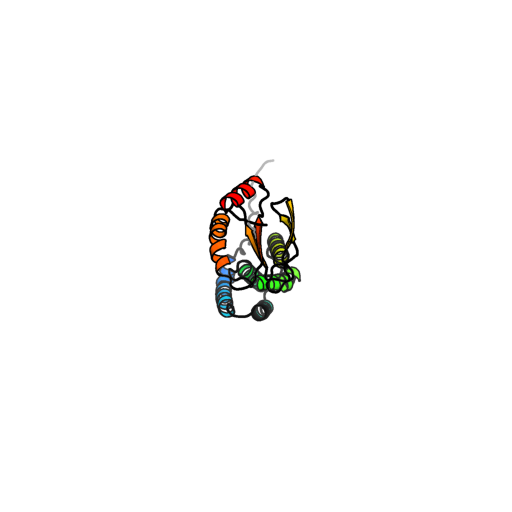1 112 ? 15.648 -0.472 -0.051 1.00 95.44 112 PHE A N 1
ATOM 887 C CA . PHE A 1 112 ? 15.165 -0.539 1.326 1.00 95.44 112 PHE A CA 1
ATOM 888 C C . PHE A 1 112 ? 13.745 0.030 1.469 1.00 95.44 112 PHE A C 1
ATOM 890 O O . PHE A 1 112 ? 12.895 -0.557 2.139 1.00 95.44 112 PHE A O 1
ATOM 897 N N . GLU A 1 113 ? 13.452 1.167 0.831 1.00 94.62 113 GLU A N 1
ATOM 898 C CA . GLU A 1 113 ? 12.109 1.742 0.862 1.00 94.62 113 GLU A CA 1
ATOM 899 C C . GLU A 1 113 ? 11.073 0.860 0.161 1.00 94.62 113 GLU A C 1
ATOM 901 O O . GLU A 1 113 ? 9.941 0.763 0.646 1.00 94.62 113 GLU A O 1
ATOM 906 N N . ALA A 1 114 ? 11.443 0.237 -0.959 1.00 94.88 114 ALA A N 1
ATOM 907 C CA . ALA A 1 114 ? 10.576 -0.674 -1.692 1.00 94.88 114 ALA A CA 1
ATOM 908 C C . ALA A 1 114 ? 10.289 -1.953 -0.889 1.00 94.88 114 ALA A C 1
ATOM 910 O O . ALA A 1 114 ? 9.130 -2.351 -0.761 1.00 94.88 114 ALA A O 1
ATOM 911 N N . GLU A 1 115 ? 11.314 -2.531 -0.259 1.00 95.56 115 GLU A N 1
ATOM 912 C CA . GLU A 1 115 ? 11.180 -3.699 0.614 1.00 95.56 115 GLU A CA 1
ATOM 913 C C . GLU A 1 115 ? 10.286 -3.400 1.820 1.00 95.56 115 GLU A C 1
ATOM 915 O O . GLU A 1 115 ? 9.348 -4.150 2.109 1.00 95.56 115 GLU A O 1
ATOM 920 N N . ARG A 1 116 ? 10.522 -2.268 2.494 1.00 95.06 116 ARG A N 1
ATOM 921 C CA . ARG A 1 116 ? 9.694 -1.823 3.619 1.00 95.06 116 ARG A CA 1
ATOM 922 C C . ARG A 1 116 ? 8.235 -1.667 3.196 1.00 95.06 116 ARG A C 1
ATOM 924 O O . ARG A 1 116 ? 7.345 -2.155 3.890 1.00 95.06 116 ARG A O 1
ATOM 931 N N . PHE A 1 117 ? 7.990 -1.013 2.059 1.00 94.25 117 PHE A N 1
ATOM 932 C CA . PHE A 1 117 ? 6.644 -0.848 1.519 1.00 94.25 117 PHE A CA 1
ATOM 933 C C . PHE A 1 117 ? 5.972 -2.202 1.258 1.00 94.25 117 PHE A C 1
ATOM 935 O O . PHE A 1 117 ? 4.844 -2.413 1.706 1.00 94.25 117 PHE A O 1
ATOM 942 N N . ALA A 1 118 ? 6.656 -3.136 0.595 1.00 92.88 118 ALA A N 1
ATOM 943 C CA . ALA A 1 118 ? 6.107 -4.458 0.316 1.00 92.88 118 ALA A CA 1
ATOM 944 C C . ALA A 1 118 ? 5.782 -5.219 1.612 1.00 92.88 118 ALA A C 1
ATOM 946 O O . ALA A 1 118 ? 4.681 -5.745 1.765 1.00 92.88 118 ALA A O 1
ATOM 947 N N . LEU A 1 119 ? 6.702 -5.239 2.582 1.00 90.81 119 LEU A N 1
ATOM 948 C CA . LEU A 1 119 ? 6.506 -5.945 3.850 1.00 90.81 119 LEU A CA 1
ATOM 949 C C . LEU A 1 119 ? 5.308 -5.405 4.644 1.00 90.81 119 LEU A C 1
ATOM 951 O O . LEU A 1 119 ? 4.530 -6.189 5.190 1.00 90.81 119 LEU A O 1
ATOM 955 N N . GLU A 1 120 ? 5.146 -4.083 4.690 1.00 88.88 120 GLU A N 1
ATOM 956 C CA . GLU A 1 120 ? 4.044 -3.433 5.403 1.00 88.88 120 GLU A CA 1
ATOM 957 C C . GLU A 1 120 ? 2.682 -3.704 4.744 1.00 88.88 120 GLU A C 1
ATOM 959 O O . GLU A 1 120 ? 1.697 -3.915 5.454 1.00 88.88 120 GLU A O 1
ATOM 964 N N . ASN A 1 121 ? 2.623 -3.760 3.407 1.00 91.31 121 ASN A N 1
ATOM 965 C CA . ASN A 1 121 ? 1.360 -3.865 2.668 1.00 91.31 121 ASN A CA 1
ATOM 966 C C . ASN A 1 121 ? 0.921 -5.304 2.356 1.00 91.31 121 ASN A C 1
ATOM 968 O O . ASN A 1 121 ? -0.265 -5.539 2.126 1.00 91.31 121 ASN A O 1
ATOM 972 N N . ARG A 1 122 ? 1.823 -6.298 2.423 1.00 89.19 122 ARG A N 1
ATOM 973 C CA . ARG A 1 122 ? 1.506 -7.718 2.143 1.00 89.19 122 ARG A CA 1
ATOM 974 C C . ARG A 1 122 ? 0.270 -8.225 2.881 1.00 89.19 122 ARG A C 1
ATOM 976 O O . ARG A 1 122 ? -0.523 -8.976 2.323 1.00 89.19 122 ARG A O 1
ATOM 983 N N . SER A 1 123 ? 0.121 -7.832 4.145 1.00 86.00 123 SER A N 1
ATOM 984 C CA . SER A 1 123 ? -0.971 -8.298 5.008 1.00 86.00 123 SER A CA 1
ATOM 985 C C . SER A 1 123 ? -2.256 -7.470 4.911 1.00 86.00 123 SER A C 1
ATOM 987 O O . SER A 1 123 ? -3.265 -7.846 5.506 1.00 86.00 123 SER A O 1
ATOM 989 N N . THR A 1 124 ? -2.223 -6.350 4.186 1.00 86.94 124 THR A N 1
ATOM 990 C CA . THR A 1 124 ? -3.341 -5.403 4.061 1.00 86.94 124 THR A CA 1
ATOM 991 C C . THR A 1 124 ? -3.919 -5.348 2.650 1.00 86.94 124 THR A C 1
ATOM 993 O O . THR A 1 124 ? -4.875 -4.607 2.434 1.00 86.94 124 THR A O 1
ATOM 996 N N . LEU A 1 125 ? -3.377 -6.130 1.709 1.00 90.62 125 LEU A N 1
ATOM 997 C CA . LEU A 1 125 ? -3.933 -6.254 0.365 1.00 90.62 125 LEU A CA 1
ATOM 998 C C . LEU A 1 125 ? -5.377 -6.762 0.389 1.00 90.62 125 LEU A C 1
ATOM 1000 O O . LEU A 1 125 ? -5.765 -7.594 1.216 1.00 90.62 125 LEU A O 1
ATOM 1004 N N . LEU A 1 126 ? -6.159 -6.315 -0.591 1.00 90.19 126 LEU A N 1
ATOM 1005 C CA . LEU A 1 126 ? -7.507 -6.825 -0.810 1.00 90.19 126 LEU A CA 1
ATOM 1006 C C . LEU A 1 126 ? -7.488 -8.347 -1.018 1.00 90.19 126 LEU A C 1
ATOM 1008 O O . LEU A 1 126 ? -6.655 -8.889 -1.740 1.00 90.19 126 LEU A O 1
ATOM 1012 N N . GLY A 1 127 ? -8.422 -9.040 -0.365 1.00 88.62 127 GLY A N 1
ATOM 1013 C CA . GLY A 1 127 ? -8.521 -10.502 -0.396 1.00 88.62 127 GLY A CA 1
ATOM 1014 C C . GLY A 1 127 ? -7.622 -11.228 0.610 1.00 88.62 127 GLY A C 1
ATOM 1015 O O . GLY A 1 127 ? -7.837 -12.417 0.845 1.00 88.62 127 GLY A O 1
ATOM 1016 N N . MET 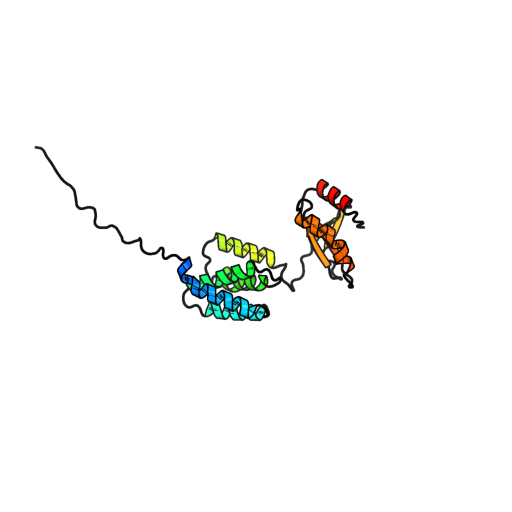A 1 128 ? -6.675 -10.540 1.258 1.00 88.31 128 MET A N 1
ATOM 1017 C CA . MET A 1 128 ? -5.862 -11.142 2.317 1.00 88.31 128 MET A CA 1
ATOM 1018 C C . MET A 1 128 ? -6.614 -11.166 3.655 1.00 88.31 128 MET A C 1
ATOM 1020 O O . MET A 1 128 ? -7.337 -10.222 3.989 1.00 88.31 128 MET A O 1
ATOM 1024 N N . PRO A 1 129 ? -6.456 -12.232 4.463 1.00 86.25 129 PRO A N 1
ATOM 1025 C CA . PRO A 1 129 ? -7.047 -12.277 5.790 1.00 86.25 129 PRO A CA 1
ATOM 1026 C C . PRO A 1 129 ? -6.375 -11.243 6.698 1.00 86.25 129 PRO A C 1
ATOM 1028 O O . PRO A 1 129 ? -5.162 -11.276 6.909 1.00 86.25 129 PRO A O 1
ATOM 1031 N N . ALA A 1 130 ? -7.177 -10.350 7.281 1.00 86.50 130 ALA A N 1
ATOM 1032 C CA . ALA A 1 130 ? -6.674 -9.338 8.200 1.00 86.50 130 ALA A CA 1
ATOM 1033 C C . ALA A 1 130 ? -5.980 -9.991 9.418 1.00 86.50 130 ALA A C 1
ATOM 1035 O O . ALA A 1 130 ? -6.575 -10.863 10.069 1.00 86.50 130 ALA A O 1
ATOM 1036 N N . PRO A 1 131 ? -4.751 -9.567 9.772 1.00 87.44 131 PRO A N 1
ATOM 1037 C CA . PRO A 1 131 ? -4.031 -10.112 10.914 1.00 87.44 131 PRO A CA 1
ATOM 1038 C C . PRO A 1 131 ? -4.808 -9.975 12.223 1.00 87.44 131 PRO A C 1
ATOM 1040 O O . PRO A 1 131 ? -5.433 -8.948 12.502 1.00 87.44 131 PRO A O 1
ATOM 1043 N N . ARG A 1 132 ? -4.725 -11.005 13.072 1.00 89.06 132 ARG A N 1
ATOM 1044 C CA . ARG A 1 132 ? -5.367 -10.975 14.387 1.00 89.06 132 ARG A CA 1
ATOM 1045 C C . ARG A 1 132 ? -4.569 -10.098 15.355 1.00 89.06 132 ARG A C 1
ATOM 1047 O O . ARG A 1 132 ? -3.407 -10.374 15.640 1.00 89.06 132 ARG A O 1
ATOM 1054 N N . LEU A 1 133 ? -5.222 -9.094 15.930 1.00 89.44 133 LEU A N 1
ATOM 1055 C CA . LEU A 1 133 ? -4.645 -8.137 16.874 1.00 89.44 133 LEU A CA 1
ATOM 1056 C C . LEU A 1 133 ? -5.317 -8.260 18.241 1.00 89.44 133 LEU A C 1
ATOM 1058 O O . LEU A 1 133 ? -6.530 -8.110 18.351 1.00 89.44 133 LEU A O 1
ATOM 1062 N N . THR A 1 134 ? -4.536 -8.480 19.301 1.00 92.00 134 THR A N 1
ATOM 1063 C CA . THR A 1 134 ? -5.043 -8.479 20.684 1.00 92.00 134 THR A CA 1
ATOM 1064 C C . THR A 1 134 ? -4.718 -7.150 21.354 1.00 92.00 134 THR A C 1
ATOM 1066 O O . THR A 1 134 ? -3.569 -6.892 21.712 1.00 92.00 134 THR A O 1
ATOM 1069 N N . LEU A 1 135 ? -5.730 -6.307 21.559 1.00 91.00 135 LEU A N 1
ATOM 1070 C CA . LEU A 1 135 ? -5.578 -4.953 22.094 1.00 91.00 135 LEU A CA 1
ATOM 1071 C C . LEU A 1 135 ? -6.185 -4.818 23.492 1.00 91.00 135 LEU A C 1
ATOM 1073 O O . LEU A 1 135 ? -7.080 -5.568 23.887 1.00 91.00 135 LEU A O 1
ATOM 1077 N N . ARG A 1 136 ? -5.697 -3.840 24.265 1.00 88.94 136 ARG A N 1
ATOM 1078 C CA . ARG A 1 136 ? -6.269 -3.510 25.577 1.00 88.94 136 ARG A CA 1
ATOM 1079 C C . ARG A 1 136 ? -7.517 -2.657 25.404 1.00 88.94 136 ARG A C 1
ATOM 1081 O O . ARG A 1 136 ? -7.477 -1.618 24.750 1.00 88.94 136 ARG A O 1
ATOM 1088 N N . THR A 1 137 ? -8.602 -3.061 26.049 1.00 87.62 137 THR A N 1
ATOM 1089 C CA . THR A 1 137 ? -9.825 -2.266 26.094 1.00 87.62 137 THR A CA 1
ATOM 1090 C C . THR A 1 137 ? -9.664 -1.108 27.079 1.00 87.62 137 THR A C 1
ATOM 1092 O O . THR A 1 137 ? -8.826 -1.159 27.992 1.00 87.62 137 THR A O 1
ATOM 1095 N N . PRO A 1 138 ? -10.481 -0.052 26.963 1.00 82.94 138 PRO A N 1
ATOM 1096 C CA . PRO A 1 138 ? -10.376 1.075 27.878 1.00 82.94 138 PRO A CA 1
ATOM 1097 C C . PRO A 1 138 ? -10.719 0.734 29.337 1.00 82.94 138 PRO A C 1
ATOM 1099 O O . PRO A 1 138 ? -10.234 1.413 30.242 1.00 82.94 138 PRO A O 1
ATOM 1102 N N . CYS A 1 139 ? -11.507 -0.323 29.560 1.00 81.12 139 CYS A N 1
ATOM 1103 C CA . CYS A 1 139 ? -11.860 -0.854 30.880 1.00 81.12 139 CYS A CA 1
ATOM 1104 C C . CYS A 1 139 ? -10.751 -1.737 31.487 1.00 81.12 139 CYS A C 1
ATOM 1106 O O . CYS A 1 139 ? -10.877 -2.197 32.614 1.00 81.12 139 CYS A O 1
ATOM 1108 N N . GLY A 1 140 ? -9.644 -1.958 30.764 1.00 83.19 140 GLY A N 1
ATOM 1109 C CA . GLY A 1 140 ? -8.478 -2.706 31.241 1.00 83.19 140 GLY A CA 1
ATOM 1110 C C . GLY A 1 140 ? -8.424 -4.172 30.802 1.00 83.19 140 GLY A C 1
ATOM 1111 O O . GLY A 1 140 ? -7.386 -4.804 31.004 1.00 83.19 140 GLY A O 1
ATOM 1112 N N . GLY A 1 141 ? -9.480 -4.682 30.161 1.00 88.56 141 GLY A N 1
ATOM 1113 C CA . GLY A 1 141 ? -9.518 -6.014 29.556 1.00 88.56 141 GLY A CA 1
ATOM 1114 C C . GLY A 1 141 ? -8.679 -6.119 28.279 1.00 88.56 141 GLY A C 1
ATOM 1115 O O . GLY A 1 141 ? -8.048 -5.154 27.842 1.00 88.56 141 GLY A O 1
ATOM 1116 N N . ARG A 1 142 ? -8.672 -7.303 27.662 1.00 90.69 142 ARG A N 1
ATOM 1117 C CA . ARG A 1 142 ? -8.074 -7.547 26.341 1.00 90.69 142 ARG A CA 1
ATOM 1118 C C . ARG A 1 142 ? -9.149 -8.037 25.376 1.00 90.69 142 ARG A C 1
ATOM 1120 O O . ARG A 1 142 ? -10.039 -8.770 25.792 1.00 90.69 142 ARG A O 1
ATOM 1127 N N . ARG A 1 143 ? -9.064 -7.632 24.110 1.00 89.88 143 ARG A N 1
ATOM 1128 C CA . ARG A 1 143 ? -9.967 -8.067 23.038 1.00 89.88 143 ARG A CA 1
ATOM 1129 C C . ARG A 1 143 ? -9.169 -8.351 21.772 1.00 89.88 143 ARG A C 1
ATOM 1131 O O . ARG A 1 143 ? -8.289 -7.568 21.424 1.00 89.88 143 ARG A O 1
ATOM 1138 N N . SER A 1 144 ? -9.493 -9.456 21.110 1.00 90.31 144 SER A N 1
ATOM 1139 C CA . SER A 1 144 ? -8.895 -9.853 19.834 1.00 90.31 144 SER A CA 1
ATOM 1140 C C . SER A 1 144 ? -9.770 -9.399 18.669 1.00 90.31 144 SER A C 1
ATOM 1142 O O . SER A 1 144 ? -10.985 -9.568 18.725 1.00 90.31 144 SER A O 1
ATOM 1144 N N . LEU A 1 145 ? -9.148 -8.838 17.636 1.00 89.19 145 LEU A N 1
ATOM 1145 C CA . LEU A 1 145 ? -9.770 -8.257 16.443 1.00 89.19 145 LEU A CA 1
ATOM 1146 C C . LEU A 1 145 ? -9.096 -8.816 15.176 1.00 89.19 145 LEU A C 1
ATOM 1148 O O . LEU A 1 145 ? -7.923 -9.169 15.273 1.00 89.19 145 LEU A O 1
ATOM 1152 N N . PRO A 1 146 ? -9.759 -8.853 14.008 1.00 87.06 146 PRO A N 1
ATOM 1153 C CA . PRO A 1 146 ? -11.206 -8.718 13.824 1.00 87.06 146 PRO A CA 1
ATOM 1154 C C . PRO A 1 146 ? -11.983 -9.905 14.424 1.00 87.06 146 PRO A C 1
ATOM 1156 O O . PRO A 1 146 ? -11.398 -10.915 14.835 1.00 87.06 146 PRO A O 1
ATOM 1159 N N . SER A 1 147 ? -13.310 -9.767 14.498 1.00 80.75 147 SER A N 1
ATOM 1160 C CA . SER A 1 147 ? -14.197 -10.895 14.808 1.00 80.75 147 SER A CA 1
ATOM 1161 C C . SER A 1 147 ? -14.206 -11.878 13.633 1.00 80.75 147 SER A C 1
ATOM 1163 O O . SER A 1 147 ? -14.082 -11.453 12.488 1.00 80.75 147 SER A O 1
ATOM 1165 N N . ALA A 1 148 ? -14.317 -13.181 13.901 1.00 74.31 148 ALA A N 1
ATOM 1166 C CA . ALA A 1 148 ? -14.270 -14.201 12.848 1.00 74.31 148 ALA A CA 1
ATOM 1167 C C . ALA A 1 148 ? -15.574 -14.282 12.033 1.00 74.31 148 ALA A C 1
ATOM 1169 O O . ALA A 1 148 ? -15.534 -14.620 10.855 1.00 74.31 148 ALA A O 1
ATOM 1170 N N . ASP A 1 149 ? -16.708 -13.932 12.647 1.00 78.06 149 ASP A N 1
ATOM 1171 C CA . ASP A 1 149 ? -18.036 -14.290 12.126 1.00 78.06 149 ASP A CA 1
ATOM 1172 C C . ASP A 1 149 ? -18.794 -13.108 11.500 1.00 78.06 149 ASP A C 1
ATOM 1174 O O . ASP A 1 149 ? -19.906 -13.269 10.998 1.00 78.06 149 ASP A O 1
ATOM 1178 N N . ARG A 1 150 ? -18.234 -11.891 11.564 1.00 80.75 150 ARG A N 1
ATOM 1179 C CA . ARG A 1 150 ? -18.893 -10.658 11.105 1.00 80.75 150 ARG A CA 1
ATOM 1180 C C . ARG A 1 150 ? -17.922 -9.725 10.400 1.00 80.75 150 ARG A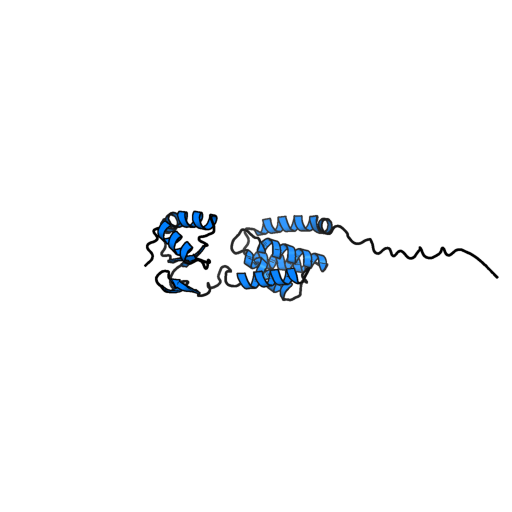 C 1
ATOM 1182 O O . ARG A 1 150 ? -16.763 -9.597 10.801 1.00 80.75 150 ARG A O 1
ATOM 1189 N N . ALA A 1 151 ? -18.441 -9.002 9.408 1.00 85.00 151 ALA A N 1
ATOM 1190 C CA . ALA A 1 151 ? -17.728 -7.898 8.779 1.00 85.00 151 ALA A CA 1
ATOM 1191 C C . ALA A 1 151 ? -17.264 -6.914 9.862 1.00 85.00 151 ALA A C 1
ATOM 1193 O O . ALA A 1 151 ? -18.069 -6.399 10.639 1.00 85.00 151 ALA A O 1
ATOM 1194 N N . SER A 1 152 ? -15.954 -6.700 9.942 1.00 89.50 152 SER A N 1
ATOM 1195 C CA . SER A 1 152 ? -15.327 -5.873 10.969 1.00 89.50 152 SER A CA 1
ATOM 1196 C C . SER A 1 152 ? -14.693 -4.650 10.318 1.00 89.50 152 SER A C 1
ATOM 1198 O O . SER A 1 152 ? -13.875 -4.788 9.414 1.00 89.50 152 SER A O 1
ATOM 1200 N N . VAL A 1 153 ? -15.031 -3.457 10.799 1.00 88.69 153 VAL A N 1
ATOM 1201 C CA . VAL A 1 153 ? -14.418 -2.197 10.371 1.00 88.69 153 VAL A CA 1
ATOM 1202 C C . VAL A 1 153 ? -13.429 -1.758 11.441 1.00 88.69 153 VAL A C 1
ATOM 1204 O O . VAL A 1 153 ? -13.813 -1.507 12.585 1.00 88.69 153 VAL A O 1
ATOM 1207 N N . LEU A 1 154 ? -12.152 -1.668 11.074 1.00 90.75 154 LEU A N 1
ATOM 1208 C CA . LEU A 1 154 ? -11.095 -1.160 11.942 1.00 90.75 154 LEU A CA 1
ATOM 1209 C C . LEU A 1 154 ? -10.784 0.284 11.552 1.00 90.75 154 LEU A C 1
ATOM 1211 O O . LEU A 1 154 ? -10.389 0.559 10.423 1.00 90.75 154 LEU A O 1
ATOM 1215 N N . PHE A 1 155 ? -10.944 1.201 12.499 1.00 91.62 155 PHE A N 1
ATOM 1216 C CA . PHE A 1 155 ? -10.646 2.616 12.324 1.00 91.62 155 PHE A CA 1
ATOM 1217 C C . PHE A 1 155 ? -9.466 3.010 13.210 1.00 91.62 155 PHE A C 1
ATOM 1219 O O . PHE A 1 155 ? -9.605 3.136 14.429 1.00 91.62 155 PHE A O 1
ATOM 1226 N N . PHE A 1 156 ? -8.298 3.186 12.598 1.00 92.00 156 PHE A N 1
ATOM 1227 C CA . PHE A 1 156 ? -7.087 3.627 13.285 1.00 92.00 156 PHE A CA 1
ATOM 1228 C C . PHE A 1 156 ? -7.062 5.150 13.380 1.00 92.00 156 PHE A C 1
ATOM 1230 O O . PHE A 1 156 ? -7.218 5.841 12.375 1.00 92.00 156 PHE A O 1
ATOM 1237 N N . TYR A 1 157 ? -6.862 5.683 14.584 1.00 92.50 157 TYR A N 1
ATOM 1238 C CA . TYR A 1 157 ? -6.888 7.124 14.809 1.00 92.50 157 TYR A CA 1
ATOM 1239 C C . TYR A 1 157 ? -5.951 7.562 15.934 1.00 92.50 157 TYR A C 1
ATOM 1241 O O . TYR A 1 157 ? -5.593 6.780 16.815 1.00 92.50 157 TYR A O 1
ATOM 1249 N N . SER A 1 158 ? -5.599 8.845 15.917 1.00 92.38 158 SER A N 1
ATOM 1250 C CA . SER A 1 158 ? -4.838 9.524 16.968 1.00 92.38 158 SER A CA 1
ATOM 1251 C C . SER A 1 158 ? -5.685 10.671 17.546 1.00 92.38 158 SER A C 1
ATOM 1253 O O . SER A 1 158 ? -6.149 11.519 16.776 1.00 92.38 158 SER A O 1
ATOM 1255 N N . PRO A 1 159 ? -5.924 10.725 18.873 1.00 86.94 159 PRO A N 1
ATOM 1256 C CA . PRO A 1 159 ? -6.561 11.859 19.541 1.00 86.94 159 PRO A CA 1
ATOM 1257 C C . PRO A 1 159 ? -5.882 13.207 19.273 1.00 86.94 159 PRO A C 1
ATOM 1259 O O . PRO A 1 159 ? -6.587 14.210 19.161 1.00 86.94 159 PRO A O 1
ATOM 1262 N N . GLY A 1 160 ? -4.553 13.222 19.125 1.00 87.06 160 GLY A N 1
ATOM 1263 C CA . GLY A 1 160 ? -3.785 14.438 18.842 1.00 87.06 160 GLY A CA 1
ATOM 1264 C C . GLY A 1 160 ? -3.916 14.935 17.397 1.00 87.06 160 GLY A C 1
ATOM 1265 O O . GLY A 1 160 ? -3.638 16.099 17.106 1.00 87.06 160 GLY A O 1
ATOM 1266 N N . CYS A 1 161 ? -4.381 14.092 16.472 1.00 89.88 161 CYS A N 1
ATOM 1267 C CA . CYS A 1 161 ? -4.543 14.460 15.070 1.00 89.88 161 CYS A CA 1
ATOM 1268 C C . CYS A 1 161 ? -5.871 15.195 14.825 1.00 89.88 161 CYS A C 1
ATOM 1270 O O . CYS A 1 161 ? -6.957 14.616 14.911 1.00 89.88 161 CYS A O 1
ATOM 1272 N N . ALA A 1 162 ? -5.796 16.474 14.440 1.00 89.25 162 ALA A N 1
ATOM 1273 C CA . ALA A 1 162 ? -6.973 17.307 14.170 1.00 89.25 162 ALA A CA 1
ATOM 1274 C C . ALA A 1 162 ? -7.908 16.708 13.101 1.00 89.25 162 ALA A C 1
ATOM 1276 O O . ALA A 1 162 ? -9.127 16.717 13.279 1.00 89.25 162 ALA A O 1
ATOM 1277 N N . LYS A 1 163 ? -7.347 16.133 12.028 1.00 90.75 163 LYS A N 1
ATOM 1278 C CA . LYS A 1 163 ? -8.123 15.461 10.977 1.00 90.75 163 LYS A CA 1
ATOM 1279 C C . LYS A 1 163 ? -8.829 14.214 11.514 1.00 90.75 163 LYS A C 1
ATOM 1281 O O . LYS A 1 163 ? -10.039 14.094 11.343 1.00 90.75 163 LYS A O 1
ATOM 1286 N N . CYS A 1 164 ? -8.112 13.355 12.245 1.00 90.69 164 CYS A N 1
ATOM 1287 C CA . CYS A 1 164 ? -8.705 12.176 12.878 1.00 90.69 164 CYS A CA 1
ATOM 1288 C C . CYS A 1 164 ? -9.858 12.559 13.806 1.00 90.69 164 CYS A C 1
ATOM 1290 O O . CYS A 1 164 ? -10.887 11.891 13.804 1.00 90.69 164 CYS A O 1
ATOM 1292 N N . ARG A 1 165 ? -9.726 13.646 14.579 1.00 87.38 165 ARG A N 1
ATOM 1293 C CA . ARG A 1 165 ? -10.810 14.130 15.442 1.00 87.38 165 ARG A CA 1
ATOM 1294 C C . ARG A 1 165 ? -12.057 14.480 14.635 1.00 87.38 165 ARG A C 1
ATOM 1296 O O . ARG A 1 165 ? -13.130 14.002 14.987 1.00 87.38 165 ARG A O 1
ATOM 1303 N N . LEU A 1 166 ? -11.915 15.280 13.576 1.00 89.19 166 LEU A N 1
ATOM 1304 C CA . LEU A 1 166 ? -13.034 15.680 12.713 1.00 89.19 166 LEU A CA 1
ATOM 1305 C C . LEU A 1 166 ? -13.739 14.465 12.101 1.00 89.19 166 LEU A C 1
ATOM 1307 O O . LEU A 1 166 ? -14.958 14.354 12.209 1.00 89.19 166 LEU A O 1
ATOM 1311 N N . GLU A 1 167 ? -12.976 13.528 11.540 1.00 90.31 167 GLU A N 1
ATOM 1312 C CA . GLU A 1 167 ? -13.521 12.290 10.972 1.00 90.31 167 GLU A CA 1
ATOM 1313 C C . GLU A 1 167 ? -14.228 11.451 12.044 1.00 90.31 167 GLU A C 1
ATOM 1315 O O . GLU A 1 167 ? -15.355 11.004 11.839 1.00 90.31 167 GLU A O 1
ATOM 1320 N N . THR A 1 168 ? -13.634 11.325 13.236 1.00 88.88 168 THR A N 1
ATOM 1321 C CA . THR A 1 168 ? -14.229 10.558 14.341 1.00 88.88 168 THR A CA 1
ATOM 1322 C C . THR A 1 168 ? -15.572 11.133 14.795 1.00 88.88 168 THR A C 1
ATOM 1324 O O . THR A 1 168 ? -16.470 10.370 15.144 1.00 88.88 168 THR A O 1
ATOM 1327 N N . TYR A 1 169 ? -15.742 12.460 14.785 1.00 85.00 169 TYR A N 1
ATOM 1328 C CA . TYR A 1 169 ? -17.028 13.086 15.119 1.00 85.00 169 TYR A CA 1
ATOM 1329 C C . TYR A 1 169 ? -18.114 12.822 14.067 1.00 85.00 169 TYR A C 1
ATOM 1331 O O . TYR A 1 169 ? -19.291 12.806 14.420 1.00 85.00 169 TYR A O 1
ATOM 1339 N N . ALA A 1 170 ? -17.743 12.597 12.804 1.00 86.56 170 ALA A N 1
ATOM 1340 C CA . ALA A 1 170 ? -18.686 12.282 11.730 1.00 86.56 170 ALA A CA 1
ATOM 1341 C C . ALA A 1 170 ? -19.091 10.795 11.697 1.00 86.56 170 ALA A C 1
ATOM 1343 O O . ALA A 1 170 ? -20.181 10.464 11.225 1.00 86.56 170 ALA A O 1
ATOM 1344 N N . LEU A 1 171 ? -18.245 9.899 12.222 1.00 86.31 171 LEU A N 1
ATOM 1345 C CA . LEU A 1 171 ? -18.445 8.446 12.156 1.00 86.31 171 LEU A CA 1
ATOM 1346 C C . LEU A 1 171 ? -19.795 7.939 12.680 1.00 86.31 171 LEU A C 1
ATOM 1348 O O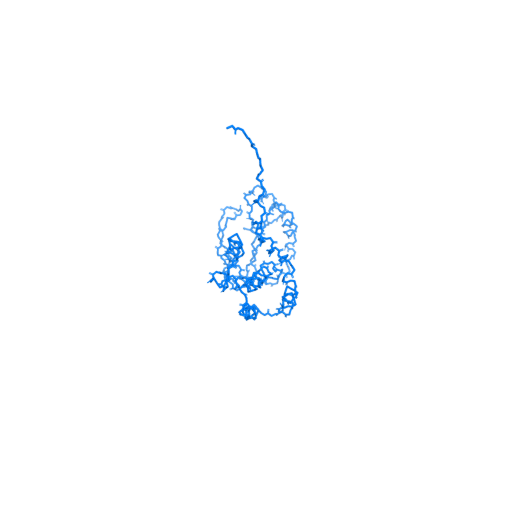 . LEU A 1 171 ? -20.358 7.076 12.014 1.00 86.31 171 LEU A O 1
ATOM 1352 N N . PRO A 1 172 ? -20.362 8.421 13.806 1.00 83.62 172 PRO A 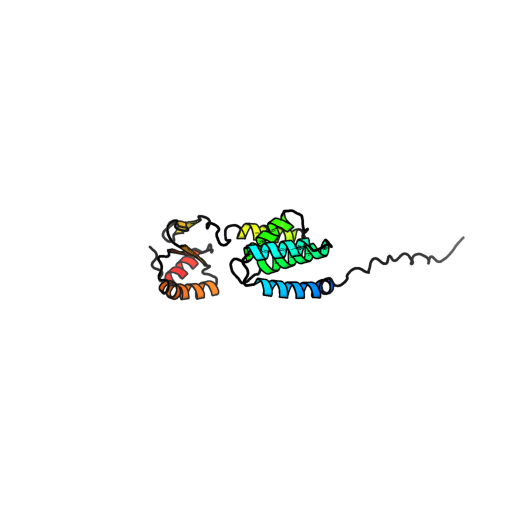N 1
ATOM 1353 C CA . PRO A 1 172 ? -21.654 7.923 14.280 1.00 83.62 172 PRO A CA 1
ATOM 1354 C C . PRO A 1 172 ? -22.768 8.058 13.237 1.00 83.62 172 PRO A C 1
ATOM 1356 O O . PRO A 1 172 ? -23.565 7.140 13.072 1.00 83.62 172 PRO A O 1
ATOM 1359 N N . THR A 1 173 ? -22.786 9.168 12.494 1.00 85.69 173 THR A N 1
ATOM 1360 C CA . THR A 1 173 ? -23.762 9.405 11.422 1.00 85.69 173 THR A CA 1
ATOM 1361 C C . THR A 1 173 ? -23.554 8.445 10.256 1.00 85.69 173 THR A C 1
ATOM 1363 O O . THR A 1 173 ? -24.526 7.928 9.719 1.00 85.69 173 THR A O 1
ATOM 1366 N N . VAL A 1 174 ? -22.300 8.175 9.885 1.00 85.62 174 VAL A N 1
ATOM 1367 C CA . VAL A 1 174 ? -21.961 7.235 8.803 1.00 85.62 174 VAL A CA 1
ATOM 1368 C C . VAL A 1 174 ? -22.317 5.800 9.195 1.00 85.62 174 VAL A C 1
ATOM 1370 O O . VAL A 1 174 ? -22.932 5.078 8.421 1.00 85.62 174 VAL A O 1
ATOM 1373 N N . LEU A 1 175 ? -21.985 5.388 10.420 1.00 84.19 175 LEU A N 1
ATOM 1374 C CA . LEU A 1 175 ? -22.271 4.041 10.919 1.00 84.19 175 LEU A CA 1
ATOM 1375 C C . LEU A 1 175 ? -23.774 3.788 11.081 1.00 84.19 175 LEU A C 1
ATOM 1377 O O . LEU A 1 175 ? -24.215 2.661 10.887 1.00 84.19 175 LEU A O 1
ATOM 1381 N N . ALA A 1 176 ? -24.566 4.821 11.384 1.00 84.75 176 ALA A N 1
ATOM 1382 C CA . ALA A 1 176 ? -26.023 4.717 11.454 1.00 84.75 176 ALA A CA 1
ATOM 1383 C C . ALA A 1 176 ? -26.688 4.443 10.091 1.00 84.75 176 ALA A C 1
ATOM 1385 O O . ALA A 1 176 ? -27.832 4.001 10.061 1.00 84.75 176 ALA A O 1
ATOM 1386 N N . GLN A 1 177 ? -25.992 4.701 8.978 1.00 86.38 177 GLN A N 1
ATOM 1387 C CA . GLN A 1 177 ? -26.478 4.411 7.622 1.00 86.38 177 GLN A CA 1
ATOM 1388 C C . GLN A 1 177 ? -26.183 2.973 7.179 1.00 86.38 177 GLN A C 1
ATOM 1390 O O . GLN A 1 177 ? -26.661 2.548 6.131 1.00 86.38 177 GLN A O 1
ATOM 1395 N N . ALA A 1 178 ? -25.378 2.219 7.932 1.00 83.56 178 ALA A N 1
ATOM 1396 C CA . ALA A 1 178 ? -25.060 0.848 7.570 1.00 83.56 178 ALA A CA 1
ATOM 1397 C C . ALA A 1 178 ? -26.229 -0.090 7.908 1.00 83.56 178 ALA A C 1
ATOM 1399 O O . ALA A 1 178 ? -26.601 -0.249 9.068 1.00 83.56 178 ALA A O 1
ATOM 1400 N N . GLU A 1 179 ? -26.779 -0.750 6.889 1.00 84.00 179 GLU A N 1
ATOM 1401 C CA . GLU A 1 179 ? -27.949 -1.636 7.023 1.00 84.00 179 GLU A CA 1
ATOM 1402 C C . GLU A 1 179 ? -27.588 -3.106 7.302 1.00 84.00 179 GLU A C 1
ATOM 1404 O O . GLU A 1 179 ? -28.467 -3.951 7.468 1.00 84.00 179 GLU A O 1
ATOM 1409 N N . PHE A 1 180 ? -26.298 -3.440 7.362 1.00 81.94 180 PHE A N 1
ATOM 1410 C CA . PHE A 1 180 ? -25.816 -4.806 7.561 1.00 81.94 180 PHE A CA 1
ATOM 1411 C C . PHE A 1 180 ? -25.114 -4.972 8.917 1.00 81.94 180 PHE A C 1
ATOM 1413 O O . PHE A 1 180 ? -24.540 -4.022 9.458 1.00 81.94 180 PHE A O 1
ATOM 1420 N N . PRO A 1 181 ? -25.121 -6.189 9.491 1.00 81.81 181 PRO A N 1
ATOM 1421 C CA . PRO A 1 181 ? -24.511 -6.442 10.786 1.00 81.81 181 PRO A CA 1
ATOM 1422 C C . PRO A 1 181 ? -22.980 -6.333 10.715 1.00 81.81 181 PRO A C 1
ATOM 1424 O O . PRO A 1 181 ? -22.293 -7.295 10.381 1.00 81.81 181 PRO A O 1
ATOM 1427 N N . LEU A 1 182 ? -22.435 -5.195 11.149 1.00 86.12 182 LEU A N 1
ATOM 1428 C CA . LEU A 1 182 ? -20.990 -4.949 11.243 1.00 86.12 182 LEU A CA 1
ATOM 1429 C C . LEU A 1 182 ? -20.511 -4.790 12.687 1.00 86.12 182 LEU A C 1
ATOM 1431 O O . LEU A 1 182 ? -21.266 -4.340 13.550 1.00 86.12 182 LEU A O 1
ATOM 1435 N N . ASP A 1 183 ? -19.252 -5.140 12.932 1.00 88.12 183 ASP A N 1
ATOM 1436 C CA . ASP A 1 183 ? -18.534 -4.804 14.158 1.00 88.12 183 ASP A CA 1
ATOM 1437 C C . ASP A 1 183 ? -17.597 -3.622 13.889 1.00 88.12 183 ASP A C 1
ATOM 1439 O O . ASP A 1 183 ? -16.735 -3.688 13.015 1.00 88.12 183 ASP A O 1
ATOM 1443 N N . PHE A 1 184 ? -17.732 -2.540 14.653 1.00 87.81 184 PHE A N 1
ATOM 1444 C CA . PHE A 1 184 ? -16.877 -1.363 14.511 1.00 87.81 184 PHE A CA 1
ATOM 1445 C C . PHE A 1 184 ? -15.850 -1.271 15.646 1.00 87.81 184 PHE A C 1
ATOM 1447 O O . PHE A 1 184 ? -16.200 -1.297 16.829 1.00 87.81 184 PHE A O 1
ATOM 1454 N N . TYR A 1 185 ? -14.578 -1.110 15.283 1.00 89.56 185 TYR A N 1
ATOM 1455 C CA . TYR A 1 185 ? -13.452 -1.042 16.207 1.00 89.56 185 TYR A CA 1
ATOM 1456 C C . TYR A 1 185 ? -12.627 0.226 15.987 1.00 89.56 185 TYR A C 1
ATOM 1458 O O . TYR A 1 185 ? -11.852 0.319 15.040 1.00 89.56 185 TYR A O 1
ATOM 1466 N N . ALA A 1 186 ? -12.736 1.187 16.906 1.00 90.06 186 ALA A N 1
ATOM 1467 C CA . ALA A 1 186 ? -11.860 2.358 16.933 1.00 90.06 186 ALA A CA 1
ATOM 1468 C C . ALA A 1 186 ? -10.563 2.043 17.699 1.00 90.06 186 ALA A C 1
ATOM 1470 O O . ALA A 1 186 ? -10.587 1.797 18.910 1.00 90.06 186 ALA A O 1
ATOM 1471 N N . VAL A 1 187 ? -9.432 2.062 16.998 1.00 91.50 187 VAL A N 1
ATOM 1472 C CA . VAL A 1 187 ? -8.104 1.734 17.522 1.00 91.50 187 VAL A CA 1
ATOM 1473 C C . VAL A 1 187 ? -7.282 3.010 17.667 1.00 91.50 187 VAL A C 1
ATOM 1475 O O . VAL A 1 187 ? -6.894 3.632 16.683 1.00 91.50 187 VAL A O 1
ATOM 1478 N N . ASN A 1 188 ? -6.994 3.386 18.913 1.00 91.19 188 ASN A N 1
ATOM 1479 C CA . ASN A 1 188 ? -6.068 4.476 19.196 1.00 91.19 188 ASN A CA 1
ATOM 1480 C C . ASN A 1 188 ? -4.619 4.011 18.984 1.00 91.19 188 ASN A C 1
ATOM 1482 O O . ASN A 1 188 ? -4.195 3.049 19.630 1.00 91.19 188 ASN A O 1
ATOM 1486 N N . VAL A 1 189 ? -3.869 4.712 18.133 1.00 91.31 189 VAL A N 1
ATOM 1487 C CA . VAL A 1 189 ? -2.446 4.425 17.871 1.00 91.31 189 VAL A CA 1
ATOM 1488 C C . VAL A 1 189 ? -1.491 5.163 18.819 1.00 91.31 189 VAL A C 1
ATOM 1490 O O . VAL A 1 189 ? -0.313 4.815 18.902 1.00 91.31 189 VAL A O 1
ATOM 1493 N N . ASP A 1 190 ? -1.993 6.135 19.586 1.00 87.19 190 ASP A N 1
ATOM 1494 C CA . ASP A 1 190 ? -1.175 6.938 20.494 1.00 87.19 190 ASP A CA 1
ATOM 1495 C C . ASP A 1 190 ? -0.921 6.257 21.841 1.00 87.19 190 ASP A C 1
ATOM 1497 O O . ASP A 1 190 ? -1.741 5.508 22.383 1.00 87.19 190 ASP A O 1
ATOM 1501 N N . LYS A 1 191 ? 0.217 6.609 22.447 1.00 84.50 191 LYS A N 1
ATOM 1502 C CA . LYS A 1 191 ? 0.625 6.122 23.774 1.00 84.50 191 LYS A CA 1
ATOM 1503 C C . LYS A 1 191 ? 0.057 6.961 24.930 1.00 84.50 191 LYS A C 1
ATOM 1505 O O . LYS A 1 191 ? 0.072 6.495 26.073 1.00 84.50 191 LYS A O 1
ATOM 1510 N N . ASP A 1 192 ? -0.461 8.167 24.669 1.00 86.88 192 ASP A N 1
ATOM 1511 C CA . ASP A 1 192 ? -0.997 9.046 25.717 1.00 86.88 192 ASP A CA 1
ATOM 1512 C C . ASP A 1 192 ? -2.393 8.597 26.187 1.00 86.88 192 ASP A C 1
ATOM 1514 O O . ASP A 1 192 ? -3.434 8.824 25.565 1.00 86.88 192 ASP A O 1
ATOM 1518 N N . ARG A 1 193 ? -2.423 7.967 27.366 1.00 82.94 193 ARG A N 1
ATOM 1519 C CA . ARG A 1 193 ? -3.665 7.493 27.991 1.00 82.94 193 ARG A CA 1
ATOM 1520 C C . ARG A 1 193 ? -4.558 8.615 28.520 1.00 82.94 193 ARG A C 1
ATOM 1522 O O . ARG A 1 193 ? -5.763 8.387 28.661 1.00 82.94 193 ARG A O 1
ATOM 1529 N N . LYS A 1 194 ? -3.996 9.765 28.902 1.00 86.19 194 LYS A N 1
ATOM 1530 C CA . LYS A 1 194 ? -4.761 10.890 29.458 1.00 86.19 194 LYS A CA 1
ATOM 1531 C C . LYS A 1 194 ? -5.554 11.558 28.347 1.00 86.19 194 LYS A C 1
ATOM 1533 O O . LYS A 1 194 ? -6.766 11.720 28.493 1.00 86.19 194 LYS A O 1
ATOM 1538 N N . GLU A 1 195 ? -4.892 11.850 27.235 1.00 85.50 195 GLU A N 1
ATOM 1539 C CA . GLU A 1 195 ? -5.524 12.450 26.063 1.00 85.50 195 GLU A CA 1
ATOM 1540 C C . GLU A 1 195 ? -6.599 11.526 25.481 1.00 85.50 195 GLU A C 1
ATOM 1542 O O . GLU A 1 195 ? -7.748 11.937 25.303 1.00 85.50 195 GLU A O 1
ATOM 1547 N N . PHE A 1 196 ? -6.290 10.234 25.335 1.00 86.25 196 PHE A N 1
ATOM 1548 C CA . PHE A 1 196 ? -7.267 9.225 24.924 1.00 86.25 196 PHE A CA 1
ATOM 1549 C C . PHE A 1 196 ? -8.513 9.195 25.824 1.00 86.25 196 PHE A C 1
ATOM 1551 O O . PHE A 1 196 ? -9.646 9.121 25.340 1.00 86.25 196 PHE A O 1
ATOM 1558 N N . ARG A 1 197 ? -8.335 9.277 27.150 1.00 86.19 197 ARG A N 1
ATOM 1559 C CA . ARG A 1 197 ? -9.456 9.295 28.102 1.00 86.19 197 ARG A CA 1
ATOM 1560 C C . ARG A 1 197 ? -10.299 10.565 27.959 1.00 86.19 197 ARG A C 1
ATOM 1562 O O . ARG A 1 197 ? -11.526 10.468 27.991 1.00 86.19 197 ARG A O 1
ATOM 1569 N N . ALA A 1 198 ? -9.662 11.725 27.810 1.00 86.81 198 ALA A N 1
ATOM 1570 C CA . ALA A 1 198 ? -10.351 12.998 27.614 1.00 86.81 198 ALA A CA 1
ATOM 1571 C C . ALA A 1 198 ? -11.166 12.994 26.313 1.00 86.81 198 ALA A C 1
ATOM 1573 O O . ALA A 1 198 ? -12.354 13.321 26.326 1.00 86.81 198 ALA A O 1
ATOM 1574 N N . PHE A 1 199 ? -10.562 12.523 25.221 1.00 86.31 199 PHE A N 1
ATOM 1575 C CA . PHE A 1 199 ? -11.204 12.411 23.916 1.00 86.31 199 PHE A CA 1
ATOM 1576 C C . PHE A 1 199 ? -12.429 11.487 23.943 1.00 86.31 199 PHE A C 1
ATOM 1578 O O . PHE A 1 199 ? -13.513 11.871 23.505 1.00 86.31 199 PHE A O 1
ATOM 1585 N N . ARG A 1 200 ? -12.311 10.301 24.558 1.00 86.00 200 ARG A N 1
ATOM 1586 C CA . ARG A 1 200 ? -13.449 9.378 24.723 1.00 86.00 200 ARG A CA 1
ATOM 1587 C C . ARG A 1 200 ? -14.609 9.990 25.502 1.00 86.00 200 ARG A C 1
ATOM 1589 O O . ARG A 1 200 ? -15.762 9.802 25.121 1.00 86.00 200 ARG A O 1
ATOM 1596 N N . LYS A 1 201 ? -14.306 10.727 26.578 1.00 84.19 201 LYS A N 1
ATOM 1597 C CA . LYS A 1 201 ? -15.322 11.421 27.380 1.00 84.19 201 LYS A CA 1
ATOM 1598 C C . LYS A 1 201 ? -16.050 12.480 26.547 1.00 84.19 201 LYS A C 1
ATOM 1600 O O . LYS A 1 201 ? -17.268 12.587 26.649 1.00 84.19 201 LYS A O 1
ATOM 1605 N N . ALA A 1 202 ? -15.324 13.220 25.708 1.00 82.25 202 ALA A N 1
ATOM 1606 C CA . ALA A 1 202 ? -15.900 14.229 24.820 1.00 82.25 202 ALA A CA 1
ATOM 1607 C C . ALA A 1 202 ? -16.824 13.621 23.753 1.00 82.25 202 ALA A C 1
ATOM 1609 O O . ALA A 1 202 ? -17.878 14.184 23.471 1.00 82.25 202 ALA A O 1
ATOM 1610 N N . LEU A 1 203 ? -16.470 12.454 23.207 1.00 77.38 203 LEU A N 1
ATOM 1611 C CA . LEU A 1 203 ? -17.301 11.736 22.236 1.00 77.38 203 LEU A CA 1
ATOM 1612 C C . LEU A 1 203 ? -18.554 11.085 22.841 1.00 77.38 203 LEU A C 1
ATOM 1614 O O . LEU A 1 203 ? -19.379 10.574 22.092 1.00 77.38 203 LEU A O 1
ATOM 1618 N N . LYS A 1 204 ? -18.693 11.058 24.177 1.00 72.38 204 LYS A N 1
ATOM 1619 C CA . LYS A 1 204 ? -19.789 10.372 24.890 1.00 72.38 204 LYS A CA 1
ATOM 1620 C C . LYS A 1 204 ? -19.994 8.922 24.424 1.00 72.38 204 LYS A C 1
ATOM 1622 O O . LYS A 1 204 ? -21.106 8.407 24.441 1.00 72.38 204 LYS A O 1
ATOM 1627 N N . THR A 1 205 ? -18.914 8.258 24.011 1.00 63.75 205 THR A N 1
ATOM 1628 C CA . THR A 1 205 ? -18.977 6.876 23.526 1.00 63.75 205 THR A CA 1
ATOM 1629 C C . THR A 1 205 ? -19.301 5.938 24.683 1.00 63.75 205 THR A C 1
ATOM 1631 O O . THR A 1 205 ? -18.491 5.729 25.588 1.00 63.75 205 THR A O 1
ATOM 1634 N N . THR A 1 206 ? -20.497 5.359 24.661 1.00 53.34 206 THR A N 1
ATOM 1635 C CA . THR A 1 206 ? -20.877 4.234 25.513 1.00 53.34 206 THR A CA 1
ATOM 1636 C C . THR A 1 206 ? -20.370 2.957 24.850 1.00 53.34 206 THR A C 1
ATOM 1638 O O . THR A 1 206 ? -21.058 2.370 24.024 1.00 53.34 206 THR A O 1
ATOM 1641 N N . ASN A 1 207 ? -19.133 2.561 25.152 1.00 51.88 207 ASN A N 1
ATOM 1642 C CA . ASN A 1 207 ? -18.653 1.219 24.817 1.00 51.88 207 ASN A CA 1
ATOM 1643 C C . ASN A 1 207 ? -18.897 0.316 26.036 1.00 51.88 207 ASN A C 1
ATOM 1645 O O . ASN A 1 207 ? -18.450 0.712 27.120 1.00 51.88 207 ASN A O 1
ATOM 1649 N N . PRO A 1 208 ? -19.561 -0.846 25.903 1.00 42.41 208 PRO A N 1
ATOM 1650 C CA . PRO A 1 208 ? -19.389 -1.931 26.865 1.00 42.41 208 PRO A CA 1
ATOM 1651 C C . PRO A 1 208 ? -17.936 -2.448 26.874 1.00 42.41 208 PRO A C 1
ATOM 1653 O O . PRO A 1 208 ? -17.244 -2.361 25.828 1.00 42.41 208 PRO A O 1
#

Secondary structure (DSSP, 8-state):
-----------------------HHHHSHHHHHHHHHHHHHHTTS-HHHHHHHHHHHHHH--SHHHHHHHHHHHHHHHHT-SSTTTHHHHHHHIIIIITTTSS--SSHHHHHHHHHHHHHHTTTSTTSPPPPEEEE-TTS-EEEES-SSSEEEEEEE-TT-HHHHHHHHHHHHHHTT--S-EEEEEEE--S-HHHHHHHHHHTT----